Protein AF-A0A7X9FSW4-F1 (afdb_monomer_lite)

pLDDT: mean 83.44, std 12.29, range [37.75, 96.12]

Structure (mmCIF, N/CA/C/O backbone):
data_AF-A0A7X9FSW4-F1
#
_entry.id   AF-A0A7X9FSW4-F1
#
loop_
_atom_site.group_PDB
_atom_site.id
_atom_site.type_symbol
_atom_site.label_atom_id
_atom_site.label_alt_id
_atom_site.label_comp_id
_atom_site.label_asym_id
_atom_site.label_entity_id
_atom_site.label_seq_id
_atom_site.pdbx_PDB_ins_code
_atom_site.Cartn_x
_atom_site.Cartn_y
_atom_site.Cartn_z
_atom_site.occupancy
_atom_site.B_iso_or_equiv
_atom_site.auth_seq_id
_atom_site.auth_comp_id
_atom_site.auth_asym_id
_atom_site.auth_atom_id
_atom_site.pdbx_PDB_model_num
ATOM 1 N N . MET A 1 1 ? -52.049 19.478 64.269 1.00 63.62 1 MET A N 1
ATOM 2 C CA . MET A 1 1 ? -50.919 20.102 63.539 1.00 63.62 1 MET A CA 1
ATOM 3 C C . MET A 1 1 ? -49.765 19.140 63.268 1.00 63.62 1 MET A C 1
ATOM 5 O O . MET A 1 1 ? -49.330 19.089 62.129 1.00 63.62 1 MET A O 1
ATOM 9 N N . LEU A 1 2 ? -49.291 18.353 64.244 1.00 68.50 2 LEU A N 1
ATOM 10 C CA . LEU A 1 2 ? -48.108 17.490 64.068 1.00 68.50 2 LEU A CA 1
ATOM 11 C C . LEU A 1 2 ? -48.252 16.424 62.957 1.00 68.50 2 LEU A C 1
ATOM 13 O O . LEU A 1 2 ? -47.353 16.253 62.144 1.00 68.50 2 LEU A O 1
ATOM 17 N N . ILE A 1 3 ? -49.404 15.748 62.883 1.00 69.75 3 ILE A N 1
ATOM 18 C CA . ILE A 1 3 ? -49.656 14.655 61.920 1.00 69.75 3 ILE A CA 1
ATOM 19 C C . ILE A 1 3 ? -49.649 15.164 60.471 1.00 69.75 3 ILE A C 1
ATOM 21 O O . ILE A 1 3 ? -49.036 14.551 59.602 1.00 69.75 3 ILE A O 1
ATOM 25 N N . SER A 1 4 ? -50.272 16.316 60.213 1.00 67.62 4 SER A N 1
ATOM 26 C CA . SER A 1 4 ? -50.302 16.942 58.885 1.00 67.62 4 SER A CA 1
ATOM 27 C C . SER A 1 4 ? -48.909 17.375 58.417 1.00 67.62 4 SER A C 1
ATOM 29 O O . SER A 1 4 ? -48.604 17.282 57.233 1.00 67.62 4 SER A O 1
ATOM 31 N N . PHE A 1 5 ? -48.052 17.803 59.349 1.00 70.94 5 PHE A N 1
ATOM 32 C CA . PHE A 1 5 ? -46.672 18.183 59.052 1.00 70.94 5 PHE A CA 1
ATOM 33 C C . PHE A 1 5 ? -45.814 16.959 58.694 1.00 70.94 5 PHE A C 1
ATOM 35 O O . PHE A 1 5 ? -45.081 16.996 57.713 1.00 70.94 5 PHE A O 1
ATOM 42 N N . ILE A 1 6 ? -45.969 15.851 59.429 1.00 74.44 6 ILE A N 1
ATOM 43 C CA . ILE A 1 6 ? -45.265 14.584 59.163 1.00 74.44 6 ILE A CA 1
ATOM 44 C C . ILE A 1 6 ? -45.714 13.960 57.830 1.00 74.44 6 ILE A C 1
ATOM 46 O O . ILE A 1 6 ? -44.881 13.470 57.071 1.00 74.44 6 ILE A O 1
ATOM 50 N N . LEU A 1 7 ? -47.012 14.008 57.501 1.00 68.75 7 LEU A N 1
ATOM 51 C CA . LEU A 1 7 ? -47.499 13.540 56.197 1.00 68.75 7 LEU A CA 1
ATOM 52 C C . LEU A 1 7 ? -46.973 14.400 55.039 1.00 68.75 7 LEU A C 1
ATOM 54 O O . LEU A 1 7 ? -46.596 13.858 54.001 1.00 68.75 7 LEU A O 1
ATOM 58 N N . GLY A 1 8 ? -46.922 15.724 55.213 1.00 67.50 8 GLY A N 1
ATOM 59 C CA . GLY A 1 8 ? -46.405 16.642 54.197 1.00 67.50 8 GLY A CA 1
ATOM 60 C C . GLY A 1 8 ? -44.919 16.427 53.898 1.00 67.50 8 GLY A C 1
ATOM 61 O O . GLY A 1 8 ? -44.521 16.417 52.731 1.00 67.50 8 GLY A O 1
ATOM 62 N N . THR A 1 9 ? -44.097 16.192 54.925 1.00 75.94 9 THR A N 1
ATOM 63 C CA . THR A 1 9 ? -42.662 15.918 54.748 1.00 75.94 9 THR A CA 1
ATOM 64 C C . THR A 1 9 ? -42.404 14.534 54.153 1.00 75.94 9 THR A C 1
ATOM 66 O O . THR A 1 9 ? -41.564 14.416 53.262 1.00 75.94 9 THR A O 1
ATOM 69 N N . ALA A 1 10 ? -43.158 13.506 54.559 1.00 72.62 10 ALA A N 1
ATOM 70 C CA . ALA A 1 10 ? -43.048 12.161 53.990 1.00 72.62 10 ALA A CA 1
ATOM 71 C C . ALA A 1 10 ? -43.444 12.117 52.502 1.00 72.62 10 ALA A C 1
ATOM 73 O O . ALA A 1 10 ? -42.737 11.515 51.694 1.00 72.62 10 ALA A O 1
ATOM 74 N N . LEU A 1 11 ? -44.527 12.804 52.118 1.00 75.56 11 LEU A N 1
ATOM 75 C CA . LEU A 1 11 ? -44.957 12.900 50.720 1.00 75.56 11 LEU A CA 1
ATOM 76 C C . LEU A 1 11 ? -43.942 13.674 49.865 1.00 75.56 11 LEU A C 1
ATOM 78 O O . LEU A 1 11 ? -43.628 13.254 48.754 1.00 75.56 11 LEU A O 1
ATOM 82 N N . SER A 1 12 ? -43.384 14.766 50.397 1.00 70.44 12 SER A N 1
ATOM 83 C CA . SER A 1 12 ? -42.347 15.547 49.709 1.00 70.44 12 SER A CA 1
ATOM 84 C C . SER A 1 12 ? -41.066 14.733 49.493 1.00 70.44 12 SER A C 1
ATOM 86 O O . SER A 1 12 ? -40.472 14.797 48.420 1.00 70.44 12 SER A O 1
ATOM 88 N N . ALA A 1 13 ? -40.664 13.921 50.478 1.00 70.12 13 ALA A N 1
ATOM 89 C CA . ALA A 1 13 ? -39.508 13.031 50.363 1.00 70.12 13 ALA A CA 1
ATOM 90 C C . ALA A 1 13 ? -39.730 11.899 49.341 1.00 70.12 13 ALA A C 1
ATOM 92 O O . ALA A 1 13 ? -38.816 11.578 48.585 1.00 70.12 13 ALA A O 1
ATOM 93 N N . LEU A 1 14 ? -40.942 11.332 49.279 1.00 72.38 14 LEU A N 1
ATOM 94 C CA . LEU A 1 14 ? -41.316 10.312 48.291 1.00 72.38 14 LEU A CA 1
ATOM 95 C C . LEU A 1 14 ? -41.334 10.876 46.859 1.00 72.38 14 LEU A C 1
ATOM 97 O O . LEU A 1 14 ? -40.841 10.245 45.930 1.00 72.38 14 LEU A O 1
ATOM 101 N N . LEU A 1 15 ? -41.879 12.081 46.671 1.00 67.50 15 LEU A N 1
ATOM 102 C CA . LEU A 1 15 ? -41.880 12.749 45.366 1.00 67.50 15 LEU A CA 1
ATOM 103 C C . LEU A 1 15 ? -40.458 13.120 44.923 1.00 67.50 15 LEU A C 1
ATOM 105 O O . LEU A 1 15 ? -40.110 12.930 43.759 1.00 67.50 15 LEU A O 1
ATOM 109 N N . ALA A 1 16 ? -39.613 13.583 45.850 1.00 67.38 16 ALA A N 1
ATOM 110 C CA . ALA A 1 16 ? -38.209 13.865 45.566 1.00 67.38 16 ALA A CA 1
ATOM 111 C C . ALA A 1 16 ? -37.428 12.598 45.173 1.00 67.38 16 ALA A C 1
ATOM 113 O O . ALA A 1 16 ? -36.634 12.647 44.235 1.00 67.38 16 ALA A O 1
ATOM 114 N N . SER A 1 17 ? -37.661 11.455 45.832 1.00 68.56 17 SER A N 1
ATOM 115 C CA . SER A 1 17 ? -36.974 10.201 45.490 1.00 68.56 17 SER A CA 1
ATOM 116 C C . SER A 1 17 ? -37.403 9.638 44.132 1.00 68.56 17 SER A C 1
ATOM 118 O O . SER A 1 17 ? -36.546 9.170 43.383 1.00 68.56 17 SER A O 1
ATOM 120 N N . LEU A 1 18 ? -38.687 9.750 43.772 1.00 70.12 18 LEU A N 1
ATOM 121 C CA . LEU A 1 18 ? -39.195 9.393 42.442 1.00 70.12 18 LEU A CA 1
ATOM 122 C C . LEU A 1 18 ? -38.562 10.258 41.344 1.00 70.12 18 LEU A C 1
ATOM 124 O O . LEU A 1 18 ? -38.068 9.724 40.356 1.00 70.12 18 LEU A O 1
ATOM 128 N N . MET A 1 19 ? -38.478 11.577 41.549 1.00 75.94 19 MET A N 1
ATOM 129 C CA . MET A 1 19 ? -37.831 12.470 40.580 1.00 75.94 19 MET A CA 1
ATOM 130 C C . MET A 1 19 ? -36.330 12.200 40.424 1.00 75.94 19 MET A C 1
ATOM 132 O O . MET A 1 19 ? -35.806 12.284 39.314 1.00 75.94 19 MET A O 1
ATOM 136 N N . VAL A 1 20 ? -35.630 11.842 41.506 1.00 79.38 20 VAL A N 1
ATOM 137 C CA . VAL A 1 20 ? -34.215 11.439 41.438 1.00 79.38 20 VAL A CA 1
ATOM 138 C C . VAL A 1 20 ? -34.052 10.112 40.689 1.00 79.38 20 VAL A C 1
ATOM 140 O O . VAL A 1 20 ? -33.122 9.984 39.893 1.00 79.38 20 VAL A O 1
ATOM 143 N N . ALA A 1 21 ? -34.949 9.144 40.896 1.00 76.44 21 ALA A N 1
ATOM 144 C CA . ALA A 1 21 ? -34.926 7.868 40.181 1.00 76.44 21 ALA A CA 1
ATOM 145 C C . ALA A 1 21 ? -35.185 8.046 38.674 1.00 76.44 21 ALA A C 1
ATOM 147 O O . ALA A 1 21 ? -34.432 7.503 37.863 1.00 76.44 21 ALA A O 1
ATOM 148 N N . ASP A 1 22 ? -36.171 8.865 38.298 1.00 83.19 22 ASP A N 1
ATOM 149 C CA . ASP A 1 22 ? -36.471 9.184 36.897 1.00 83.19 22 ASP A CA 1
ATOM 150 C C . ASP A 1 22 ? -35.322 9.954 36.230 1.00 83.19 22 ASP A C 1
ATOM 152 O O . ASP A 1 22 ? -34.923 9.634 35.107 1.00 83.19 22 ASP A O 1
ATOM 156 N N . ALA A 1 23 ? -34.720 10.922 36.931 1.00 80.69 23 ALA A N 1
ATOM 157 C CA . ALA A 1 23 ? -33.548 11.644 36.440 1.00 80.69 23 ALA A CA 1
ATOM 158 C C . ALA A 1 23 ? -32.343 10.710 36.249 1.00 80.69 23 ALA A C 1
ATOM 160 O O . ALA A 1 23 ? -31.660 10.781 35.227 1.00 80.69 23 ALA A O 1
ATOM 161 N N . HIS A 1 24 ? -32.100 9.796 37.193 1.00 84.00 24 HIS A N 1
ATOM 162 C CA . HIS A 1 24 ? -31.038 8.802 37.073 1.00 84.00 24 HIS A CA 1
ATOM 163 C C . HIS A 1 24 ? -31.283 7.852 35.894 1.00 84.00 24 HIS A C 1
ATOM 165 O O . HIS A 1 24 ? -30.365 7.586 35.119 1.00 84.00 24 HIS A O 1
ATOM 171 N N . HIS A 1 25 ? -32.522 7.389 35.707 1.00 86.94 25 HIS A N 1
ATOM 172 C CA . HIS A 1 25 ? -32.897 6.549 34.573 1.00 86.94 25 HIS A CA 1
ATOM 173 C C . HIS A 1 25 ? -32.689 7.273 33.233 1.00 86.94 25 HIS A C 1
ATOM 175 O O . HIS A 1 25 ? -32.107 6.699 32.313 1.00 86.94 25 HIS A O 1
ATOM 181 N N . LEU A 1 26 ? -33.095 8.543 33.123 1.00 85.62 26 LEU A N 1
ATOM 182 C CA . LEU A 1 26 ? -32.883 9.358 31.921 1.00 85.62 26 LEU A CA 1
ATOM 183 C C . LEU A 1 26 ? -31.397 9.582 31.621 1.00 85.62 26 LEU A C 1
ATOM 185 O O . LEU A 1 26 ? -30.988 9.446 30.469 1.00 85.62 26 LEU A O 1
ATOM 189 N N . ILE A 1 27 ? -30.579 9.863 32.639 1.00 89.75 27 ILE A N 1
ATOM 190 C CA . ILE A 1 27 ? -29.125 10.007 32.482 1.00 89.75 27 ILE A CA 1
ATOM 191 C C . ILE A 1 27 ? -28.512 8.687 31.998 1.00 89.75 27 ILE A C 1
ATOM 193 O O . ILE A 1 27 ? -27.740 8.687 31.039 1.00 89.75 27 ILE A O 1
ATOM 197 N N . THR A 1 28 ? -28.890 7.552 32.592 1.00 90.69 28 THR A N 1
ATOM 198 C CA . THR A 1 28 ? -28.422 6.226 32.158 1.00 90.69 28 THR A CA 1
ATOM 199 C C . THR A 1 28 ? -28.840 5.921 30.720 1.00 90.69 28 THR A C 1
ATOM 201 O O . THR A 1 28 ? -28.009 5.476 29.926 1.00 90.69 28 THR A O 1
ATOM 204 N N . LEU A 1 29 ? -30.086 6.225 30.344 1.00 90.06 29 LEU A N 1
ATOM 205 C CA . LEU A 1 29 ? -30.576 6.054 28.975 1.00 90.06 29 LEU A CA 1
ATOM 206 C C . LEU A 1 29 ? -29.809 6.946 27.986 1.00 90.06 29 LEU A C 1
ATOM 208 O O . LEU A 1 29 ? -29.393 6.479 26.929 1.00 90.06 29 LEU A O 1
ATOM 212 N N . GLN A 1 30 ? -29.576 8.216 28.327 1.00 88.88 30 GLN A N 1
ATOM 213 C CA . GLN A 1 30 ? -28.834 9.154 27.484 1.00 88.88 30 GLN A CA 1
ATOM 214 C C . GLN A 1 30 ? -27.373 8.729 27.306 1.00 88.88 30 GLN A C 1
ATOM 216 O O . GLN A 1 30 ? -26.839 8.827 26.197 1.00 88.88 30 GLN A O 1
ATOM 221 N N . MET A 1 31 ? -26.732 8.226 28.364 1.00 86.75 31 MET A N 1
ATOM 222 C CA . MET A 1 31 ? -25.391 7.648 28.278 1.00 86.75 31 MET A CA 1
ATOM 223 C C . MET A 1 31 ? -25.376 6.425 27.357 1.00 86.75 31 MET A C 1
ATOM 225 O O . MET A 1 31 ? -24.500 6.326 26.500 1.00 86.75 31 MET A O 1
ATOM 229 N N . GLU A 1 32 ? -26.358 5.528 27.472 1.00 88.06 32 GLU A N 1
ATOM 230 C CA . GLU A 1 32 ? -26.461 4.339 26.619 1.00 88.06 32 GLU A CA 1
ATOM 231 C C . GLU A 1 32 ? -26.715 4.702 25.146 1.00 88.06 32 GLU A C 1
ATOM 233 O O . GLU A 1 32 ? -26.058 4.157 24.259 1.00 88.06 32 GLU A O 1
ATOM 238 N N . ILE A 1 33 ? -27.591 5.673 24.864 1.00 83.94 33 ILE A N 1
ATOM 239 C CA . ILE A 1 33 ? -27.840 6.177 23.502 1.00 83.94 33 ILE A CA 1
ATOM 240 C C . ILE A 1 33 ? -26.574 6.812 22.921 1.00 83.94 33 ILE A C 1
ATOM 242 O O . ILE A 1 33 ? -26.165 6.471 21.809 1.00 83.94 33 ILE A O 1
ATOM 246 N N . SER A 1 34 ? -25.930 7.708 23.675 1.00 85.25 34 SER A N 1
ATOM 247 C CA . SER A 1 34 ? -24.698 8.382 23.240 1.00 85.25 34 SER A CA 1
ATOM 248 C C . SER A 1 34 ? -23.603 7.364 22.929 1.00 85.25 34 SER A C 1
ATOM 250 O O . SER A 1 34 ? -22.910 7.465 21.918 1.00 85.25 34 SER A O 1
ATOM 252 N N . ARG A 1 35 ? -23.502 6.326 23.760 1.00 80.56 35 ARG A N 1
ATOM 253 C CA . ARG A 1 35 ? -22.547 5.236 23.596 1.00 80.56 35 ARG A CA 1
ATOM 254 C C . ARG A 1 35 ? -22.828 4.380 22.363 1.00 80.56 35 ARG A C 1
ATOM 256 O O . ARG A 1 35 ? -21.905 4.097 21.605 1.00 80.56 35 ARG A O 1
ATOM 263 N N . ARG A 1 36 ? -24.082 3.978 22.136 1.00 83.94 36 ARG A N 1
ATOM 264 C CA . ARG A 1 36 ? -24.474 3.219 20.933 1.00 83.94 36 ARG A CA 1
ATOM 265 C C . ARG A 1 36 ? -24.217 4.011 19.656 1.00 83.94 36 ARG A C 1
ATOM 267 O O . ARG A 1 36 ? -23.744 3.446 18.676 1.00 83.94 36 ARG A O 1
ATOM 274 N N . SER A 1 37 ? -24.469 5.317 19.691 1.00 85.44 37 SER A N 1
ATOM 275 C CA . SER A 1 37 ? -24.178 6.217 18.574 1.00 85.44 37 SER A CA 1
ATOM 276 C C . SER A 1 37 ? -22.683 6.228 18.219 1.00 85.44 37 SER A C 1
ATOM 278 O O . SER A 1 37 ? -22.331 6.105 17.048 1.00 85.44 37 SER A O 1
ATOM 280 N N . GLN A 1 38 ? -21.791 6.278 19.217 1.00 83.38 38 GLN A N 1
ATOM 281 C CA . GLN A 1 38 ? -20.337 6.228 18.996 1.00 83.38 38 GLN A CA 1
ATOM 282 C C . GLN A 1 38 ? -19.876 4.915 18.348 1.00 83.38 38 GLN A C 1
ATOM 284 O O . GLN A 1 38 ? -19.057 4.933 17.428 1.00 83.38 38 GLN A O 1
ATOM 289 N N . ILE A 1 39 ? -20.413 3.777 18.796 1.00 81.88 39 ILE A N 1
ATOM 290 C CA . ILE A 1 39 ? -20.108 2.462 18.212 1.00 81.88 39 ILE A CA 1
ATOM 291 C C . ILE A 1 39 ? -20.553 2.414 16.746 1.00 81.88 39 ILE A C 1
ATOM 293 O O . ILE A 1 39 ? -19.764 2.067 15.874 1.00 81.88 39 ILE A O 1
ATOM 297 N N . LEU A 1 40 ? -21.778 2.849 16.445 1.00 85.31 40 LEU A N 1
ATOM 298 C CA . LEU A 1 40 ? -22.285 2.838 15.072 1.00 85.31 40 LEU A CA 1
ATOM 299 C C . LEU A 1 40 ? -21.445 3.728 14.139 1.00 85.31 40 LEU A C 1
ATOM 301 O O . LEU A 1 40 ? -21.124 3.340 13.019 1.00 85.31 40 LEU A O 1
ATOM 305 N N . GLN A 1 41 ? -21.037 4.909 14.609 1.00 85.81 41 GLN A N 1
ATOM 306 C CA . GLN A 1 41 ? -20.141 5.791 13.854 1.00 85.81 41 GLN A CA 1
ATOM 307 C C . GLN A 1 41 ? -18.762 5.163 13.610 1.00 85.81 41 GLN A C 1
ATOM 309 O O . GLN A 1 41 ? -18.148 5.425 12.575 1.00 85.81 41 GLN A O 1
ATOM 314 N N . THR A 1 42 ? -18.285 4.339 14.547 1.00 83.00 42 THR A N 1
ATOM 315 C CA . THR A 1 42 ? -17.029 3.588 14.417 1.00 83.00 42 THR A CA 1
ATOM 316 C C . THR A 1 42 ? -17.121 2.588 13.273 1.00 83.00 42 THR A C 1
ATOM 318 O O . THR A 1 42 ? -16.268 2.573 12.388 1.00 83.00 42 THR A O 1
ATOM 321 N N . GLU A 1 43 ? -18.187 1.789 13.263 1.00 86.12 43 GLU A N 1
ATOM 322 C CA . GLU A 1 43 ? -18.423 0.772 12.239 1.00 86.12 43 GLU A CA 1
ATOM 323 C C . GLU A 1 43 ? -18.582 1.385 10.843 1.00 86.12 43 GLU A C 1
ATOM 325 O O . GLU A 1 43 ? -18.002 0.876 9.884 1.00 86.12 43 GLU A O 1
ATOM 330 N N . ILE A 1 44 ? -19.314 2.501 10.726 1.00 85.38 44 ILE A N 1
ATOM 331 C CA . ILE A 1 44 ? -19.508 3.204 9.448 1.00 85.38 44 ILE A CA 1
ATOM 332 C C . ILE A 1 44 ? -18.169 3.694 8.888 1.00 85.38 44 ILE A C 1
ATOM 334 O O . ILE A 1 44 ? -17.838 3.379 7.748 1.00 85.38 44 ILE A O 1
ATOM 338 N N . LYS A 1 45 ? -17.366 4.408 9.689 1.00 87.19 45 LYS A N 1
ATOM 339 C CA . LYS A 1 45 ? -16.062 4.926 9.241 1.00 87.19 45 LYS A CA 1
ATOM 340 C C . LYS A 1 45 ? -15.092 3.811 8.871 1.00 87.19 45 LYS A C 1
ATOM 342 O O . LYS A 1 45 ? -14.370 3.926 7.884 1.00 87.19 45 LYS A O 1
ATOM 347 N N . LEU A 1 46 ? -15.063 2.736 9.662 1.00 86.88 46 LEU A N 1
ATOM 348 C CA . LEU A 1 46 ? -14.212 1.591 9.368 1.00 86.88 46 LEU A CA 1
ATOM 349 C C . LEU A 1 46 ? -14.629 0.952 8.041 1.00 86.88 46 LEU A C 1
ATOM 351 O O . LEU A 1 46 ? -13.774 0.720 7.195 1.00 86.88 46 LEU A O 1
ATOM 355 N N . ARG A 1 47 ? -15.932 0.756 7.807 1.00 86.19 47 ARG A N 1
ATOM 356 C CA . ARG A 1 47 ? -16.438 0.265 6.520 1.00 86.19 47 ARG A CA 1
ATOM 357 C C . ARG A 1 47 ? -16.030 1.167 5.352 1.00 86.19 47 ARG A C 1
ATOM 359 O O . ARG A 1 47 ? -15.535 0.645 4.364 1.00 86.19 47 ARG A O 1
ATOM 366 N N . GLU A 1 48 ? -16.172 2.487 5.467 1.00 87.00 48 GLU A N 1
ATOM 367 C CA . GLU A 1 48 ? -15.782 3.429 4.403 1.00 87.00 48 GLU A CA 1
ATOM 368 C C . GLU A 1 48 ? -14.293 3.321 4.037 1.00 87.00 48 GLU A C 1
ATOM 370 O O . GLU A 1 48 ? -13.941 3.280 2.857 1.00 87.00 48 GLU A O 1
ATOM 375 N N . ILE A 1 49 ? -13.415 3.234 5.043 1.00 85.25 49 ILE A N 1
ATOM 376 C CA . ILE A 1 49 ? -11.973 3.041 4.831 1.00 85.25 49 ILE A CA 1
ATOM 377 C C . ILE A 1 49 ? -11.718 1.711 4.112 1.00 85.25 49 ILE A C 1
ATOM 379 O O . ILE A 1 49 ? -10.942 1.667 3.159 1.00 85.25 49 ILE A O 1
ATOM 383 N N . LEU A 1 50 ? -12.382 0.635 4.542 1.00 82.31 50 LEU A N 1
ATOM 384 C CA . LEU A 1 50 ? -12.196 -0.707 3.985 1.00 82.31 50 LEU A CA 1
ATOM 385 C C . LEU A 1 50 ? -12.720 -0.840 2.559 1.00 82.31 50 LEU A C 1
ATOM 387 O O . LEU A 1 50 ? -12.049 -1.451 1.730 1.00 82.31 50 LEU A O 1
ATOM 391 N N . ASP A 1 51 ? -13.857 -0.221 2.251 1.00 83.56 51 ASP A N 1
ATOM 392 C CA . ASP A 1 51 ? -14.372 -0.13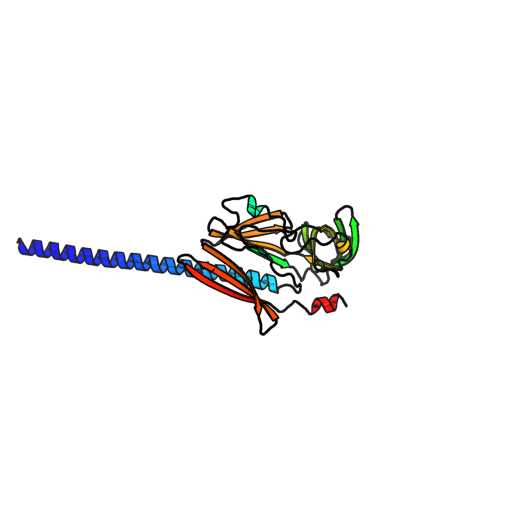8 0.887 1.00 83.56 51 ASP A CA 1
ATOM 393 C C . ASP A 1 51 ? -13.399 0.641 -0.013 1.00 83.56 51 ASP A C 1
ATOM 395 O O . ASP A 1 51 ? -13.196 0.276 -1.172 1.00 83.56 51 ASP A O 1
ATOM 399 N N . GLY A 1 52 ? -12.730 1.663 0.535 1.00 80.81 52 GLY A N 1
ATOM 400 C CA . GLY A 1 52 ? -11.621 2.357 -0.119 1.00 80.81 52 GLY A CA 1
ATOM 401 C C . GLY A 1 52 ? -10.449 1.428 -0.451 1.00 80.81 52 GLY A C 1
ATOM 402 O O . GLY A 1 52 ? -10.016 1.393 -1.601 1.00 80.81 52 GLY A O 1
ATOM 403 N N . ILE A 1 53 ? -9.977 0.633 0.519 1.00 79.12 53 ILE A N 1
ATOM 404 C CA . ILE A 1 53 ? -8.885 -0.336 0.309 1.00 79.12 53 ILE A CA 1
ATOM 405 C C . ILE A 1 53 ? -9.279 -1.375 -0.738 1.00 79.12 53 ILE A C 1
ATOM 407 O O . ILE A 1 53 ? -8.527 -1.595 -1.682 1.00 79.12 53 ILE A O 1
ATOM 411 N N . ALA A 1 54 ? -10.451 -1.999 -0.589 1.00 78.50 54 ALA A N 1
ATOM 412 C CA . ALA A 1 54 ? -10.918 -3.037 -1.503 1.00 78.50 54 ALA A CA 1
ATOM 413 C C . ALA A 1 54 ? -11.007 -2.500 -2.939 1.00 78.50 54 ALA A C 1
ATOM 415 O O . ALA A 1 54 ? -10.483 -3.106 -3.877 1.00 78.50 54 ALA A O 1
ATOM 416 N N . LYS A 1 55 ? -11.578 -1.301 -3.105 1.00 78.19 55 LYS A N 1
ATOM 417 C CA . LYS A 1 55 ? -11.634 -0.623 -4.399 1.00 78.19 55 LYS A CA 1
ATOM 418 C C . LYS A 1 55 ? -10.243 -0.340 -4.957 1.00 78.19 55 LYS A C 1
ATOM 420 O O . LYS A 1 55 ? -10.027 -0.585 -6.139 1.00 78.19 55 LYS A O 1
ATOM 425 N N . ASP A 1 56 ? -9.311 0.155 -4.146 1.00 74.75 56 ASP A N 1
ATOM 426 C CA . ASP A 1 56 ? -7.937 0.421 -4.582 1.00 74.75 56 ASP A CA 1
ATOM 427 C C . ASP A 1 56 ? -7.258 -0.870 -5.065 1.00 74.75 56 ASP A C 1
ATOM 429 O O . ASP A 1 56 ? -6.682 -0.888 -6.154 1.00 74.75 56 ASP A O 1
ATOM 433 N N . THR A 1 57 ? -7.404 -1.971 -4.321 1.00 72.00 57 THR A N 1
ATOM 434 C CA . THR A 1 57 ? -6.822 -3.277 -4.673 1.00 72.00 57 THR A CA 1
ATOM 435 C C . THR A 1 57 ? -7.417 -3.906 -5.929 1.00 72.00 57 THR A C 1
ATOM 437 O O . THR A 1 57 ? -6.735 -4.663 -6.624 1.00 72.00 57 THR A O 1
ATOM 440 N N . ASP A 1 58 ? -8.673 -3.581 -6.232 1.00 70.75 58 ASP A N 1
ATOM 441 C CA . ASP A 1 58 ? -9.388 -4.062 -7.416 1.00 70.75 58 ASP A CA 1
ATOM 442 C C . ASP A 1 58 ? -9.272 -3.103 -8.612 1.00 70.75 58 ASP A C 1
ATOM 444 O O . ASP A 1 58 ? -9.601 -3.470 -9.742 1.00 70.75 58 ASP A O 1
ATOM 448 N N . SER A 1 59 ? -8.785 -1.877 -8.391 1.00 66.81 59 SER A N 1
ATOM 449 C CA . SER A 1 59 ? -8.757 -0.810 -9.400 1.00 66.81 59 SER A CA 1
ATOM 450 C C . SER A 1 59 ? -7.737 -1.023 -10.518 1.00 66.81 59 SER A C 1
ATOM 452 O O . SER A 1 59 ? -7.799 -0.339 -11.544 1.00 66.81 59 SER A O 1
ATOM 454 N N . HIS A 1 60 ? -6.793 -1.953 -10.347 1.00 67.25 60 HIS A N 1
ATOM 455 C CA . HIS A 1 60 ? -5.714 -2.171 -11.300 1.00 67.25 60 HIS A CA 1
ATOM 456 C C . HIS A 1 60 ? -5.630 -3.614 -11.816 1.00 67.25 60 HIS A C 1
ATOM 458 O O . HIS A 1 60 ? -5.864 -4.572 -11.075 1.00 67.25 60 HIS A O 1
ATOM 464 N N . PRO A 1 61 ? -5.210 -3.808 -13.082 1.00 64.25 61 PRO A N 1
ATOM 465 C CA . PRO A 1 61 ? -5.096 -5.134 -13.685 1.00 64.25 61 PRO A CA 1
ATOM 466 C C . PRO A 1 61 ? -3.878 -5.928 -13.201 1.00 64.25 61 PRO A C 1
ATOM 468 O O . PRO A 1 61 ? -3.689 -7.075 -13.592 1.00 64.25 61 PRO A O 1
ATOM 471 N N . LEU A 1 62 ? -3.019 -5.331 -12.377 1.00 71.81 62 LEU A N 1
ATOM 472 C CA . LEU A 1 62 ? -1.830 -5.995 -11.864 1.00 71.81 62 LEU A CA 1
ATOM 473 C C . LEU A 1 62 ? -2.166 -6.940 -10.713 1.00 71.81 62 LEU A C 1
ATOM 475 O O . LEU A 1 62 ? -2.939 -6.604 -9.817 1.00 71.81 62 LEU A O 1
ATOM 479 N N . ASN A 1 63 ? -1.523 -8.107 -10.697 1.00 74.06 63 ASN A N 1
ATOM 480 C CA . ASN A 1 63 ? -1.584 -9.025 -9.565 1.00 74.06 63 ASN A CA 1
ATOM 481 C C . ASN A 1 63 ? -0.583 -8.614 -8.470 1.00 74.06 63 ASN A C 1
ATOM 483 O O . ASN A 1 63 ? 0.332 -9.364 -8.142 1.00 74.06 63 ASN A O 1
ATOM 487 N N . ILE A 1 64 ? -0.735 -7.398 -7.939 1.00 80.06 64 ILE A N 1
ATOM 488 C CA . ILE A 1 64 ? 0.004 -6.941 -6.758 1.00 80.06 64 ILE A CA 1
ATOM 489 C C . ILE A 1 64 ? -0.942 -7.079 -5.573 1.00 80.06 64 ILE A C 1
ATOM 491 O O . ILE A 1 64 ? -1.924 -6.348 -5.465 1.00 80.06 64 ILE A O 1
ATOM 495 N N . MET A 1 65 ? -0.691 -8.074 -4.728 1.00 80.44 65 MET A N 1
ATOM 496 C CA . MET A 1 65 ? -1.469 -8.256 -3.508 1.00 80.44 65 MET A CA 1
ATOM 497 C C . MET A 1 65 ? -0.992 -7.277 -2.432 1.00 80.44 65 MET A C 1
ATOM 499 O O . MET A 1 65 ? 0.210 -7.008 -2.361 1.00 80.44 65 MET A O 1
ATOM 503 N N . PRO A 1 66 ? -1.896 -6.776 -1.574 1.00 87.62 66 PRO A N 1
ATOM 504 C CA . PRO A 1 66 ? -1.483 -6.070 -0.372 1.00 87.62 66 PRO A CA 1
ATOM 505 C C . PRO A 1 66 ? -0.586 -6.948 0.499 1.00 87.62 66 PRO A C 1
ATOM 507 O O . PRO A 1 66 ? -0.725 -8.173 0.525 1.00 87.62 66 PRO A O 1
ATOM 510 N N . CYS A 1 67 ? 0.301 -6.308 1.250 1.00 90.69 67 CYS A N 1
ATOM 511 C CA . CYS A 1 67 ? 1.187 -6.985 2.187 1.00 90.69 67 CYS A CA 1
ATOM 512 C C . CYS A 1 67 ? 0.624 -6.852 3.604 1.00 90.69 67 CYS A C 1
ATOM 514 O O . CYS A 1 67 ? 0.415 -5.730 4.066 1.00 90.69 67 CYS A O 1
ATOM 516 N N . ILE A 1 68 ? 0.369 -7.976 4.280 1.00 92.94 68 ILE A N 1
ATOM 517 C CA . ILE A 1 68 ? -0.005 -7.987 5.700 1.00 92.94 68 ILE A CA 1
ATOM 518 C C . ILE A 1 68 ? 1.268 -8.133 6.529 1.00 92.94 68 ILE A C 1
ATOM 520 O O . ILE A 1 68 ? 2.033 -9.082 6.350 1.00 92.94 68 ILE A O 1
ATOM 524 N N . HIS A 1 69 ? 1.463 -7.207 7.459 1.00 94.62 69 HIS A N 1
ATOM 525 C CA . HIS A 1 69 ? 2.554 -7.219 8.425 1.00 94.62 69 HIS A CA 1
ATOM 526 C C . HIS A 1 69 ? 2.006 -7.662 9.770 1.00 94.62 69 HIS A C 1
ATOM 528 O O . HIS A 1 69 ? 1.059 -7.062 10.276 1.00 94.62 69 HIS A O 1
ATOM 534 N N . GLN A 1 70 ? 2.614 -8.698 10.336 1.00 92.44 70 GLN A N 1
ATOM 535 C CA . GLN A 1 70 ? 2.198 -9.263 11.613 1.00 92.44 70 GLN A CA 1
ATOM 536 C C . GLN A 1 70 ? 3.084 -8.777 12.749 1.00 92.44 70 GLN A C 1
ATOM 538 O O . GLN A 1 70 ? 4.306 -8.645 12.608 1.00 92.44 70 GLN A O 1
ATOM 543 N N . GLY A 1 71 ? 2.458 -8.559 13.903 1.00 81.69 71 GLY A N 1
ATOM 544 C CA . GLY A 1 71 ? 3.113 -7.925 15.035 1.00 81.69 71 GLY A CA 1
ATOM 545 C C . GLY A 1 71 ? 3.527 -6.493 14.695 1.00 81.69 71 GLY A C 1
ATOM 546 O O . GLY A 1 71 ? 3.365 -6.009 13.579 1.00 81.69 71 GLY A O 1
ATOM 547 N N . ASN A 1 72 ? 4.120 -5.787 15.648 1.00 85.19 72 ASN A N 1
ATOM 548 C CA . ASN A 1 72 ? 4.544 -4.384 15.519 1.00 85.19 72 ASN A CA 1
ATOM 549 C C . ASN A 1 72 ? 5.654 -4.108 14.467 1.00 85.19 72 ASN A C 1
ATOM 551 O O . ASN A 1 72 ? 6.403 -3.132 14.571 1.00 85.19 72 ASN A O 1
ATOM 555 N N . GLN A 1 73 ? 5.819 -4.967 13.469 1.00 91.44 73 GLN A N 1
ATOM 556 C CA . GLN A 1 73 ? 6.937 -5.012 12.545 1.00 91.44 73 GLN A CA 1
ATOM 557 C C . GLN A 1 73 ? 6.445 -4.778 11.122 1.00 91.44 73 GLN A C 1
ATOM 559 O O . GLN A 1 73 ? 6.308 -5.712 10.339 1.00 91.44 73 GLN A O 1
ATOM 564 N N . ILE A 1 74 ? 6.236 -3.511 10.771 1.00 94.38 74 ILE A N 1
ATOM 565 C CA . ILE A 1 74 ? 6.032 -3.122 9.379 1.00 94.38 74 ILE A CA 1
ATOM 566 C C . ILE A 1 74 ? 7.380 -3.261 8.675 1.00 94.38 74 ILE A C 1
ATOM 568 O O . ILE A 1 74 ? 8.375 -2.661 9.096 1.00 94.38 74 ILE A O 1
ATOM 572 N N . ARG A 1 75 ? 7.433 -4.081 7.625 1.00 95.00 75 ARG A N 1
ATOM 573 C CA . ARG A 1 75 ? 8.669 -4.427 6.916 1.00 95.00 75 ARG A CA 1
ATOM 574 C C . ARG A 1 75 ? 8.615 -3.986 5.463 1.00 95.00 75 ARG A C 1
ATOM 576 O O . ARG A 1 75 ? 7.570 -3.941 4.828 1.00 95.00 75 ARG A O 1
ATOM 583 N N . TYR A 1 76 ? 9.776 -3.670 4.922 1.00 94.06 76 TYR A N 1
ATOM 584 C CA . TYR A 1 76 ? 9.957 -3.624 3.483 1.00 94.06 76 TYR A CA 1
ATOM 585 C C . TYR A 1 76 ? 9.915 -5.047 2.916 1.00 94.06 76 TYR A C 1
ATOM 587 O O . TYR A 1 76 ? 10.170 -6.018 3.629 1.00 94.06 76 TYR A O 1
ATOM 595 N N . ALA A 1 77 ? 9.641 -5.178 1.621 1.00 91.19 77 ALA A N 1
ATOM 596 C CA . ALA A 1 77 ? 9.552 -6.468 0.943 1.00 91.19 77 ALA A CA 1
ATOM 597 C C . ALA A 1 77 ? 10.868 -7.273 1.052 1.00 91.19 77 ALA A C 1
ATOM 599 O O . ALA A 1 77 ? 10.855 -8.486 1.230 1.00 91.19 77 ALA A O 1
ATOM 600 N N . ASN A 1 78 ? 12.017 -6.585 1.101 1.00 89.56 78 ASN A N 1
ATOM 601 C CA . ASN A 1 78 ? 13.330 -7.196 1.351 1.00 89.56 78 ASN A CA 1
ATOM 602 C C . ASN A 1 78 ? 13.551 -7.689 2.804 1.00 89.56 78 ASN A C 1
ATOM 604 O O . ASN A 1 78 ? 14.647 -8.135 3.135 1.00 89.56 78 ASN A O 1
ATOM 608 N N . GLY A 1 79 ? 12.551 -7.575 3.683 1.00 91.12 79 GLY A N 1
ATOM 609 C CA . GLY A 1 79 ? 12.581 -8.020 5.077 1.00 91.12 79 GLY A CA 1
ATOM 610 C C . GLY A 1 79 ? 13.104 -6.991 6.085 1.00 91.12 79 GLY A C 1
ATOM 611 O O . GLY A 1 79 ? 12.936 -7.193 7.292 1.00 91.12 79 GLY A O 1
ATOM 612 N N . GLU A 1 80 ? 13.699 -5.880 5.642 1.00 93.06 80 GLU A N 1
ATOM 613 C CA . GLU A 1 80 ? 14.161 -4.811 6.535 1.00 93.06 80 GLU A CA 1
ATOM 614 C C . GLU A 1 80 ? 12.985 -4.135 7.259 1.00 93.06 80 GLU A C 1
ATOM 616 O O . GLU A 1 80 ? 11.905 -3.976 6.698 1.00 93.06 80 GLU A O 1
ATOM 621 N N . LEU A 1 81 ? 13.183 -3.689 8.503 1.00 93.12 81 LEU A N 1
ATOM 622 C CA . LEU A 1 81 ? 12.146 -2.972 9.256 1.00 93.12 81 LEU A CA 1
ATOM 623 C C . LEU A 1 81 ? 11.946 -1.551 8.713 1.00 93.12 81 LEU A C 1
ATOM 625 O O . LEU A 1 81 ? 12.912 -0.814 8.494 1.00 93.12 81 LEU A O 1
ATOM 629 N N . ASN A 1 82 ? 10.688 -1.134 8.562 1.00 93.44 82 ASN A N 1
ATOM 630 C CA . ASN A 1 82 ? 10.370 0.265 8.317 1.00 93.44 82 ASN A CA 1
ATOM 631 C C . ASN A 1 82 ? 10.636 1.087 9.595 1.00 93.44 82 ASN A C 1
ATOM 633 O O . ASN A 1 82 ? 10.278 0.648 10.693 1.00 93.44 82 ASN A O 1
ATOM 637 N N . PRO A 1 83 ? 11.211 2.302 9.486 1.00 91.69 83 PRO A N 1
ATOM 638 C CA . PRO A 1 83 ? 11.475 3.160 10.639 1.00 91.69 83 PRO A CA 1
ATOM 639 C C . PRO A 1 83 ? 10.248 3.475 11.506 1.00 91.69 83 PRO A C 1
ATOM 641 O O . PRO A 1 83 ? 10.405 3.839 12.668 1.00 91.69 83 PRO A O 1
ATOM 644 N N . ILE A 1 84 ? 9.016 3.341 11.001 1.00 91.06 84 ILE A N 1
ATOM 645 C CA . ILE A 1 84 ? 7.802 3.545 11.805 1.00 91.06 84 ILE A CA 1
ATOM 646 C C . ILE A 1 84 ? 7.701 2.564 12.980 1.00 91.06 84 ILE A C 1
ATOM 648 O O . ILE A 1 84 ? 7.197 2.930 14.039 1.00 91.06 84 ILE A O 1
ATOM 652 N N . SER A 1 85 ? 8.245 1.353 12.826 1.00 87.88 85 SER A N 1
ATOM 653 C CA . SER A 1 85 ? 8.284 0.341 13.883 1.00 87.88 85 SER A CA 1
ATOM 654 C C . SER A 1 85 ? 9.249 0.688 15.019 1.00 87.88 85 SER A C 1
ATOM 656 O O . SER A 1 85 ? 9.131 0.124 16.102 1.00 87.88 85 SER A O 1
ATOM 658 N N . THR A 1 86 ? 10.197 1.607 14.805 1.00 83.62 86 THR A N 1
ATOM 659 C CA . THR A 1 86 ? 11.253 1.934 15.782 1.00 83.62 86 THR A CA 1
ATOM 660 C C . THR A 1 86 ? 11.278 3.401 16.214 1.00 83.62 86 THR A C 1
ATOM 662 O O . THR A 1 86 ? 11.857 3.721 17.248 1.00 83.62 86 THR A O 1
ATOM 665 N N . SER A 1 87 ? 10.651 4.304 15.458 1.00 73.44 87 SER A N 1
ATOM 666 C CA . 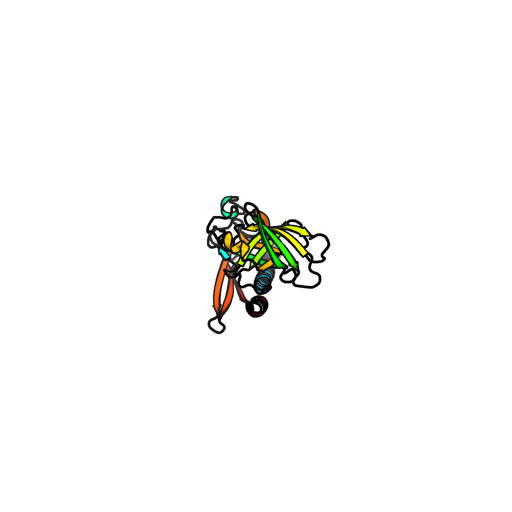SER A 1 87 ? 10.774 5.759 15.643 1.00 73.44 87 SER A CA 1
ATOM 667 C C . SER A 1 87 ? 9.863 6.362 16.715 1.00 73.44 87 SER A C 1
ATOM 669 O O . SER A 1 87 ? 10.194 7.411 17.264 1.00 73.44 87 SER A O 1
ATOM 671 N N . SER A 1 88 ? 8.723 5.743 17.042 1.00 73.12 88 SER A N 1
ATOM 672 C CA . SER A 1 88 ? 7.793 6.274 18.046 1.00 73.12 88 SER A CA 1
ATOM 673 C C . SER A 1 88 ? 7.175 5.163 18.883 1.00 73.12 88 SER A C 1
ATOM 675 O O . SER A 1 88 ? 6.416 4.345 18.376 1.00 73.12 88 SER A O 1
ATOM 677 N N . THR A 1 89 ? 7.418 5.180 20.193 1.00 79.75 89 THR A N 1
ATOM 678 C CA . THR A 1 89 ? 6.734 4.275 21.131 1.00 79.75 89 THR A CA 1
ATOM 679 C C . THR A 1 89 ? 5.240 4.571 21.233 1.00 79.75 89 THR A C 1
ATOM 681 O O . THR A 1 89 ? 4.468 3.688 21.575 1.00 79.75 89 THR A O 1
ATOM 684 N N . ILE A 1 90 ? 4.810 5.793 20.913 1.00 86.75 90 ILE A N 1
ATOM 685 C CA . ILE A 1 90 ? 3.417 6.224 21.072 1.00 86.75 90 ILE A CA 1
ATOM 686 C C . ILE A 1 90 ? 2.622 6.040 19.776 1.00 86.75 90 ILE A C 1
ATOM 688 O O . ILE A 1 90 ? 1.518 5.505 19.794 1.00 86.75 90 ILE A O 1
ATOM 692 N N . ASN A 1 91 ? 3.172 6.496 18.649 1.00 90.19 91 ASN A N 1
ATOM 693 C CA . ASN A 1 91 ? 2.479 6.460 17.361 1.00 90.19 91 ASN A CA 1
ATOM 694 C C . ASN A 1 91 ? 2.920 5.272 16.492 1.00 90.19 91 ASN A C 1
ATOM 696 O O . ASN A 1 91 ? 2.420 5.138 15.380 1.00 90.19 91 ASN A O 1
ATOM 700 N N . GLY A 1 92 ? 3.860 4.443 16.951 1.00 91.88 92 GLY A N 1
ATOM 701 C CA . GLY A 1 92 ? 4.268 3.217 16.267 1.00 91.88 92 GLY A CA 1
ATOM 702 C C . GLY A 1 92 ? 3.201 2.121 16.351 1.00 91.88 92 GLY A C 1
ATOM 703 O O . GLY A 1 92 ? 2.247 2.257 17.125 1.00 91.88 92 GLY A O 1
ATOM 704 N N . PRO A 1 93 ? 3.340 1.060 15.543 1.00 94.88 93 PRO A N 1
ATOM 705 C CA . PRO A 1 93 ? 2.384 -0.036 15.495 1.00 94.88 93 PRO A CA 1
ATOM 706 C C . PRO A 1 93 ? 2.324 -0.811 16.813 1.00 94.88 93 PRO A C 1
ATOM 708 O O . PRO A 1 93 ? 3.349 -1.052 17.456 1.00 94.88 93 PRO A O 1
ATOM 711 N N . ILE A 1 94 ? 1.112 -1.202 17.203 1.00 95.00 94 ILE A N 1
ATOM 712 C CA . ILE A 1 94 ? 0.874 -2.043 18.375 1.00 95.00 94 ILE A CA 1
ATOM 713 C C . ILE A 1 94 ? 1.186 -3.507 18.064 1.00 95.00 94 ILE A C 1
ATOM 715 O O . ILE A 1 94 ? 1.028 -3.973 16.942 1.00 95.00 94 ILE A O 1
ATOM 719 N N . PHE A 1 95 ? 1.662 -4.240 19.068 1.00 93.12 95 PHE A N 1
ATOM 720 C CA . PHE A 1 95 ? 2.103 -5.625 18.896 1.00 93.12 95 PHE A CA 1
ATOM 721 C C . PHE A 1 95 ? 0.956 -6.617 18.670 1.00 93.12 95 PHE A C 1
ATOM 723 O O . PHE A 1 95 ? 1.142 -7.613 17.981 1.00 93.12 95 PHE A O 1
ATOM 730 N N . SER A 1 96 ? -0.216 -6.361 19.248 1.00 93.69 96 SER A N 1
ATOM 731 C CA . SER A 1 96 ? -1.379 -7.254 19.194 1.00 93.69 96 SER A CA 1
ATOM 732 C C . SER A 1 96 ? -2.190 -7.136 17.905 1.00 93.69 96 SER A C 1
ATOM 734 O O . SER A 1 96 ? -3.294 -7.658 17.835 1.00 93.69 96 SER A O 1
ATOM 736 N N . SER A 1 97 ? -1.728 -6.386 16.909 1.00 95.12 97 SER A N 1
ATOM 737 C CA . SER A 1 97 ? -2.509 -6.132 15.701 1.00 95.12 97 SER A CA 1
ATOM 738 C C . SER A 1 97 ? -1.642 -6.142 14.465 1.00 95.12 97 SER A C 1
ATOM 740 O O . SER A 1 97 ? -0.436 -5.901 14.519 1.00 95.12 97 SER A O 1
ATOM 742 N N . ASP A 1 98 ? -2.303 -6.411 13.355 1.00 95.69 98 ASP A N 1
ATOM 743 C CA . ASP A 1 98 ? -1.699 -6.429 12.044 1.00 95.69 98 ASP A CA 1
ATOM 744 C C . ASP A 1 98 ? -1.678 -5.020 11.431 1.00 95.69 98 ASP A C 1
ATOM 746 O O . ASP A 1 98 ? -2.435 -4.112 11.800 1.00 95.69 98 ASP A O 1
ATOM 750 N N . ALA A 1 99 ? -0.818 -4.854 10.433 1.00 95.19 99 ALA A N 1
ATOM 751 C CA . ALA A 1 99 ? -0.838 -3.729 9.510 1.00 95.19 99 ALA A CA 1
ATOM 752 C C . ALA A 1 99 ? -0.995 -4.233 8.073 1.00 95.19 99 ALA A C 1
ATOM 754 O O . ALA A 1 99 ? -0.646 -5.370 7.763 1.00 95.19 99 ALA A O 1
ATOM 755 N N . ILE A 1 100 ? -1.486 -3.382 7.177 1.00 93.94 100 ILE A N 1
ATOM 756 C CA . ILE A 1 100 ? -1.655 -3.721 5.763 1.00 93.94 100 ILE A CA 1
ATOM 757 C C . ILE A 1 100 ? -1.126 -2.607 4.867 1.00 93.94 100 ILE A C 1
ATOM 759 O O . ILE A 1 100 ? -1.523 -1.453 5.017 1.00 93.94 100 ILE A O 1
ATOM 763 N N . SER A 1 101 ? -0.244 -2.955 3.931 1.00 93.62 101 SER A N 1
ATOM 764 C CA . SER A 1 101 ? 0.286 -2.040 2.915 1.00 93.62 101 SER A CA 1
ATOM 765 C C . SER A 1 101 ? -0.360 -2.287 1.560 1.00 93.62 101 SER A C 1
ATOM 767 O O . SER A 1 101 ? -0.554 -3.441 1.181 1.00 93.62 101 SER A O 1
ATOM 769 N N . SER A 1 102 ? -0.645 -1.218 0.814 1.00 91.31 102 SER A N 1
ATOM 770 C CA . SER A 1 102 ? -1.271 -1.271 -0.512 1.00 91.31 102 SER A CA 1
ATOM 771 C C . SER A 1 102 ? -0.788 -0.147 -1.438 1.00 91.31 102 SER A C 1
ATOM 773 O O . SER A 1 102 ? -0.186 0.837 -0.997 1.00 91.31 102 SER A O 1
ATOM 775 N N . PHE A 1 103 ? -1.095 -0.290 -2.730 1.00 88.94 103 PHE A N 1
ATOM 776 C CA . PHE A 1 103 ? -0.951 0.753 -3.742 1.00 88.94 103 PHE A CA 1
ATOM 777 C C . PHE A 1 103 ? -2.310 1.167 -4.301 1.00 88.94 103 PHE A C 1
ATOM 779 O O . PHE A 1 103 ? -3.193 0.340 -4.514 1.00 88.94 103 PHE A O 1
ATOM 786 N N . THR A 1 104 ? -2.422 2.440 -4.659 1.00 88.06 104 THR A N 1
ATOM 787 C CA . THR A 1 104 ? -3.382 2.922 -5.652 1.00 88.06 104 THR A CA 1
ATOM 788 C C . THR A 1 104 ? -2.602 3.273 -6.915 1.00 88.06 104 THR A C 1
ATOM 790 O O . THR A 1 104 ? -1.614 4.007 -6.847 1.00 88.06 104 THR A O 1
ATOM 793 N N . LEU A 1 105 ? -3.029 2.765 -8.071 1.00 87.06 105 LEU A N 1
ATOM 794 C CA . LEU A 1 105 ? -2.339 2.978 -9.344 1.00 87.06 105 LEU A CA 1
ATOM 795 C C . LEU A 1 105 ? -3.162 3.842 -10.290 1.00 87.06 105 LEU A C 1
ATOM 797 O O . LEU A 1 105 ? -4.364 3.642 -10.458 1.00 87.06 105 LEU A O 1
ATOM 801 N N . LYS A 1 106 ? -2.487 4.729 -11.016 1.00 86.62 106 LYS A N 1
ATOM 802 C CA . LYS A 1 106 ? -3.094 5.511 -12.089 1.00 86.62 106 LYS A CA 1
ATOM 803 C C . LYS A 1 106 ? -3.024 4.758 -13.414 1.00 86.62 106 LYS A C 1
ATOM 805 O O . LYS A 1 106 ? -2.316 5.153 -14.335 1.00 86.62 106 LYS A O 1
ATOM 810 N N . SER A 1 107 ? -3.780 3.669 -13.535 1.00 81.88 107 SER A N 1
ATOM 811 C CA . SER A 1 107 ? -3.749 2.797 -14.724 1.00 81.88 107 SER A CA 1
ATOM 812 C C . SER A 1 107 ? -4.047 3.532 -16.044 1.00 81.88 107 SER A C 1
ATOM 814 O O . SER A 1 107 ? -3.537 3.148 -17.093 1.00 81.88 107 SER A O 1
ATOM 816 N N . MET A 1 108 ? -4.828 4.618 -16.004 1.00 81.88 108 MET A N 1
ATOM 817 C CA . MET A 1 108 ? -5.117 5.461 -17.176 1.00 81.88 108 MET A CA 1
ATOM 818 C C . MET A 1 108 ? -3.943 6.363 -17.595 1.00 81.88 108 MET A C 1
ATOM 820 O O . MET A 1 108 ? -3.958 6.901 -18.697 1.00 81.88 108 MET A O 1
ATOM 824 N N . GLU A 1 109 ? -2.926 6.518 -16.745 1.00 87.69 109 GLU A N 1
ATOM 825 C CA . GLU A 1 109 ? -1.682 7.250 -17.020 1.00 87.69 109 GLU A CA 1
ATOM 826 C C . GLU A 1 109 ? -0.526 6.300 -17.409 1.00 87.69 109 GLU A C 1
ATOM 828 O O . GLU A 1 109 ? 0.640 6.683 -17.360 1.00 87.69 109 GLU A O 1
ATOM 833 N N . LEU A 1 110 ? -0.839 5.065 -17.828 1.00 88.44 110 LEU A N 1
ATOM 834 C CA . LEU A 1 110 ? 0.124 4.075 -18.323 1.00 88.44 110 LEU A CA 1
ATOM 835 C C . LEU A 1 110 ? 1.051 4.654 -19.408 1.00 88.44 110 LEU A C 1
ATOM 837 O O . LEU A 1 110 ? 0.599 5.290 -20.369 1.00 88.44 110 LEU A O 1
ATOM 841 N N . LEU A 1 111 ? 2.345 4.358 -19.289 1.00 91.44 111 LEU A N 1
ATOM 842 C CA . LEU A 1 111 ? 3.381 4.730 -20.245 1.00 91.44 111 LEU A CA 1
ATOM 843 C C . LEU A 1 111 ? 4.009 3.483 -20.881 1.00 91.44 111 LEU A C 1
ATOM 845 O O . LEU A 1 111 ? 4.439 2.565 -20.183 1.00 91.44 111 LEU A O 1
ATOM 849 N N . ASN A 1 112 ? 4.121 3.493 -22.207 1.00 92.75 112 ASN A N 1
ATOM 850 C CA . ASN A 1 112 ? 4.874 2.513 -22.983 1.00 92.75 112 ASN A CA 1
ATOM 851 C C . ASN A 1 112 ? 6.339 2.943 -23.064 1.00 92.75 112 ASN A C 1
ATOM 853 O O . ASN A 1 112 ? 6.631 4.056 -23.511 1.00 92.75 112 ASN A O 1
ATOM 857 N N . ILE A 1 113 ? 7.255 2.059 -22.675 1.00 93.75 113 ILE A N 1
ATOM 858 C CA . ILE A 1 113 ? 8.695 2.284 -22.796 1.00 93.75 113 ILE A CA 1
ATOM 859 C C . ILE A 1 113 ? 9.141 1.987 -24.224 1.00 93.75 113 ILE A C 1
ATOM 861 O O . ILE A 1 113 ? 8.941 0.889 -24.736 1.00 93.75 113 ILE A O 1
ATOM 865 N N . LEU A 1 114 ? 9.776 2.974 -24.851 1.00 94.12 114 LEU A N 1
ATOM 866 C CA . LEU A 1 114 ? 10.340 2.863 -26.196 1.00 94.12 114 LEU A CA 1
ATOM 867 C C . LEU A 1 114 ? 11.853 2.641 -26.163 1.00 94.12 114 LEU A C 1
ATOM 869 O O . LEU A 1 114 ? 12.402 1.972 -27.032 1.00 94.12 114 LEU A O 1
ATOM 873 N N . GLU A 1 115 ? 12.528 3.213 -25.170 1.00 94.75 115 GLU A N 1
ATOM 874 C CA . GLU A 1 115 ? 13.970 3.079 -24.988 1.00 94.75 115 GLU A CA 1
ATOM 875 C C . GLU A 1 115 ? 14.305 3.149 -23.497 1.00 94.75 115 GLU A C 1
ATOM 877 O O . GLU A 1 115 ? 13.670 3.886 -22.741 1.00 94.75 115 GLU A O 1
ATOM 882 N N . VAL A 1 116 ? 15.321 2.400 -23.077 1.00 95.38 116 VAL A N 1
ATOM 883 C CA . VAL A 1 116 ? 15.871 2.458 -21.722 1.00 95.38 116 VAL A CA 1
ATOM 884 C C . VAL A 1 116 ? 17.390 2.475 -21.790 1.00 95.38 116 VAL A C 1
ATOM 886 O O . VAL A 1 116 ? 18.002 1.730 -22.556 1.00 95.38 116 VAL A O 1
ATOM 889 N N . LYS A 1 117 ? 18.007 3.338 -20.984 1.00 94.88 117 LYS A N 1
ATOM 890 C CA . LYS A 1 117 ? 19.461 3.446 -20.837 1.00 94.88 117 LYS A CA 1
ATOM 891 C C . LYS A 1 117 ? 19.838 3.400 -19.372 1.00 94.88 117 LYS A C 1
ATOM 893 O O . LYS A 1 117 ? 19.252 4.104 -18.557 1.00 94.88 117 LYS A O 1
ATOM 898 N N . GLN A 1 118 ? 20.867 2.635 -19.034 1.00 93.12 118 GLN A N 1
ATOM 899 C CA . GLN A 1 118 ? 21.461 2.714 -17.705 1.00 93.12 118 GLN A CA 1
ATOM 900 C C . GLN A 1 118 ? 22.262 4.016 -17.567 1.00 93.12 118 GLN A C 1
ATOM 902 O O . GLN A 1 118 ? 23.077 4.347 -18.430 1.00 93.12 118 GLN A O 1
ATOM 907 N N . ARG A 1 119 ? 22.053 4.753 -16.472 1.00 90.69 119 ARG A N 1
ATOM 908 C CA . ARG A 1 119 ? 22.818 5.958 -16.122 1.00 90.69 119 ARG A CA 1
ATOM 909 C C . ARG A 1 119 ? 23.239 5.906 -14.657 1.00 90.69 119 ARG A C 1
ATOM 911 O O . ARG A 1 119 ? 22.452 6.184 -13.755 1.00 90.69 119 ARG A O 1
ATOM 918 N N . GLY A 1 120 ? 24.506 5.567 -14.415 1.00 87.81 120 GLY A N 1
ATOM 919 C CA . GLY A 1 120 ? 25.029 5.395 -13.059 1.00 87.81 120 GLY A CA 1
ATOM 920 C C . GLY A 1 120 ? 24.260 4.306 -12.304 1.00 87.81 120 GLY A C 1
ATOM 921 O O . GLY A 1 120 ? 24.194 3.168 -12.762 1.00 87.81 120 GLY A O 1
ATOM 922 N N . SER A 1 121 ? 23.667 4.668 -11.163 1.00 86.25 121 SER A N 1
ATOM 923 C CA . SER A 1 121 ? 22.831 3.777 -10.341 1.00 86.25 121 SER A CA 1
ATOM 924 C C . SER A 1 121 ? 21.340 3.783 -10.703 1.00 86.25 121 SER A C 1
ATOM 926 O O . SER A 1 121 ? 20.546 3.159 -10.006 1.00 86.25 121 SER A O 1
ATOM 928 N N . GLY A 1 122 ? 20.944 4.513 -11.746 1.00 92.38 122 GLY A N 1
ATOM 929 C CA . GLY A 1 122 ? 19.562 4.592 -12.208 1.00 92.38 122 GLY A CA 1
ATOM 930 C C . GLY A 1 122 ? 19.418 4.307 -13.694 1.00 92.38 122 GLY A C 1
ATOM 931 O O . GLY A 1 122 ? 20.338 3.836 -14.368 1.00 92.38 122 GLY A O 1
ATOM 932 N N . PHE A 1 123 ? 18.240 4.638 -14.200 1.00 94.94 123 PHE A N 1
ATOM 933 C CA . PHE A 1 123 ? 17.802 4.348 -15.551 1.00 94.94 123 PHE A CA 1
ATOM 934 C C . PHE A 1 123 ? 17.119 5.578 -16.138 1.00 94.94 123 PHE A C 1
ATOM 936 O O . PHE A 1 123 ? 16.332 6.250 -15.475 1.00 94.94 123 PHE A O 1
ATOM 943 N N . GLU A 1 124 ? 17.433 5.868 -17.390 1.00 96.12 124 GLU A N 1
ATOM 944 C CA . GLU A 1 124 ? 16.740 6.854 -18.203 1.00 96.12 124 GLU A CA 1
ATOM 945 C C . GLU A 1 124 ? 15.786 6.107 -19.134 1.00 96.12 124 GLU A C 1
ATOM 947 O O . GLU A 1 124 ? 16.225 5.374 -20.021 1.00 96.12 124 GLU A O 1
ATOM 952 N N . TYR A 1 125 ? 14.487 6.280 -18.919 1.00 95.56 125 TYR A N 1
ATOM 953 C CA . TYR A 1 125 ? 13.436 5.718 -19.754 1.00 95.56 125 TYR A CA 1
ATOM 954 C C . TYR A 1 125 ? 12.903 6.786 -20.694 1.00 95.56 125 TYR A C 1
ATOM 956 O O . TYR A 1 125 ? 12.512 7.871 -20.263 1.00 95.56 125 TYR A O 1
ATOM 964 N N . TYR A 1 126 ? 12.827 6.463 -21.976 1.00 95.50 126 TYR A N 1
ATOM 965 C CA . TYR A 1 126 ? 12.030 7.214 -22.926 1.00 95.50 126 TYR A CA 1
ATOM 966 C C . TYR A 1 126 ? 10.685 6.517 -23.081 1.00 95.50 126 TYR A C 1
ATOM 968 O O . TYR A 1 126 ? 10.615 5.387 -23.573 1.00 95.50 126 TYR A O 1
ATOM 976 N N . ALA A 1 127 ? 9.621 7.184 -22.646 1.00 94.19 127 ALA A N 1
ATOM 977 C CA . ALA A 1 127 ? 8.289 6.604 -22.604 1.00 94.19 127 ALA A CA 1
ATOM 978 C C . ALA A 1 127 ? 7.260 7.524 -23.252 1.00 94.19 127 ALA A C 1
ATOM 980 O O . ALA A 1 127 ? 7.385 8.746 -23.196 1.00 94.19 127 ALA A O 1
ATOM 981 N N . CYS A 1 128 ? 6.217 6.952 -23.838 1.00 91.81 128 CYS A N 1
ATOM 982 C CA . CYS A 1 128 ? 5.069 7.707 -24.328 1.00 91.81 128 CYS A CA 1
ATOM 983 C C . CYS A 1 128 ? 3.789 7.157 -23.713 1.00 91.81 128 CYS A C 1
ATOM 985 O O . CYS A 1 128 ? 3.698 5.967 -23.425 1.00 91.81 128 CYS A O 1
ATOM 987 N N . SER A 1 129 ? 2.795 8.015 -23.511 1.00 90.69 129 SER A N 1
ATOM 988 C CA . SER A 1 129 ? 1.521 7.577 -22.959 1.00 90.69 129 SER A CA 1
ATOM 989 C C . SER A 1 129 ? 0.849 6.544 -23.862 1.00 90.69 129 SER A C 1
ATOM 991 O O . SER A 1 129 ? 0.807 6.705 -25.084 1.00 90.69 129 SER A O 1
ATOM 993 N N . ALA A 1 130 ? 0.317 5.487 -23.249 1.00 86.88 130 ALA A N 1
ATOM 994 C CA . ALA A 1 130 ? -0.439 4.455 -23.945 1.00 86.88 130 ALA A CA 1
ATOM 995 C C . ALA A 1 130 ? -1.825 4.949 -24.400 1.00 86.88 130 ALA A C 1
ATOM 997 O O . ALA A 1 130 ? -2.386 4.419 -25.359 1.00 86.88 130 ALA A O 1
ATOM 998 N N . PHE A 1 131 ? -2.368 5.984 -23.750 1.00 83.06 131 PHE A N 1
ATOM 999 C CA . PHE A 1 131 ? -3.692 6.534 -24.037 1.00 83.06 131 PHE A CA 1
ATOM 1000 C C . PHE A 1 131 ? -3.604 7.974 -24.565 1.00 83.06 131 PHE A C 1
ATOM 1002 O O . PHE A 1 131 ? -2.611 8.677 -24.382 1.00 83.06 131 PHE A O 1
ATOM 1009 N N . LYS A 1 132 ? -4.655 8.448 -25.247 1.00 70.75 132 LYS A N 1
ATOM 1010 C CA . LYS A 1 132 ? -4.736 9.848 -25.695 1.00 70.75 132 LYS A CA 1
ATOM 1011 C C . LYS A 1 132 ? -5.092 10.741 -24.498 1.00 70.75 132 LYS A C 1
ATOM 1013 O O . LYS A 1 132 ? -6.181 10.603 -23.956 1.00 70.75 132 LYS A O 1
ATOM 1018 N N . ASN A 1 133 ? -4.206 11.678 -24.145 1.00 64.69 133 ASN A N 1
ATOM 1019 C CA . ASN A 1 133 ? -4.358 12.698 -23.085 1.00 64.69 133 ASN A CA 1
ATOM 1020 C C . ASN A 1 133 ? -4.162 12.320 -21.590 1.00 64.69 133 ASN A C 1
ATOM 1022 O O . ASN A 1 133 ? -4.827 12.924 -20.750 1.00 64.69 133 ASN A O 1
ATOM 1026 N N . PRO A 1 134 ? -3.214 11.455 -21.200 1.00 60.62 134 PRO A N 1
ATOM 1027 C CA . PRO A 1 134 ? -2.678 11.468 -19.838 1.00 60.62 134 PRO A CA 1
ATOM 1028 C C . PRO A 1 134 ? -1.349 12.228 -19.789 1.00 60.62 134 PRO A C 1
ATOM 1030 O O . PRO A 1 134 ? -0.397 11.888 -20.497 1.00 60.62 134 PRO A O 1
ATOM 1033 N N . THR A 1 135 ? -1.284 13.257 -18.948 1.00 63.66 135 THR A N 1
ATOM 1034 C CA . THR A 1 135 ? -0.027 13.914 -18.578 1.00 63.66 135 THR A CA 1
ATOM 1035 C C . THR A 1 135 ? 0.186 13.651 -17.095 1.00 63.66 135 THR A C 1
ATOM 1037 O O . THR A 1 135 ? -0.670 14.066 -16.310 1.00 63.66 135 THR A O 1
ATOM 1040 N N . PRO A 1 136 ? 1.280 12.986 -16.700 1.00 65.31 136 PRO A N 1
ATOM 1041 C CA . PRO A 1 136 ? 1.579 12.790 -15.294 1.00 65.31 136 PRO A CA 1
ATOM 1042 C C . PRO A 1 136 ? 1.756 14.149 -14.614 1.00 65.31 136 PRO A C 1
ATOM 1044 O O . PRO A 1 136 ? 2.312 15.091 -15.187 1.00 65.31 136 PRO A O 1
ATOM 1047 N N . SER A 1 137 ? 1.156 14.291 -13.438 1.00 62.34 137 SER A N 1
ATOM 1048 C CA . SER A 1 137 ? 0.854 15.594 -12.836 1.00 62.34 137 SER A CA 1
ATOM 1049 C C . SER A 1 137 ? 1.967 16.153 -11.942 1.00 62.34 137 SER A C 1
ATOM 1051 O O . SER A 1 137 ? 1.797 17.252 -11.413 1.00 62.34 137 SER A O 1
ATOM 1053 N N . LYS A 1 138 ? 3.065 15.418 -11.705 1.00 65.00 138 LYS A N 1
ATOM 1054 C CA . LYS A 1 138 ? 4.078 15.791 -10.700 1.00 65.00 138 LYS A CA 1
ATOM 1055 C C . LYS A 1 138 ? 5.512 15.594 -11.190 1.00 65.00 138 LYS A C 1
ATOM 1057 O O . LYS A 1 138 ? 5.771 14.747 -12.030 1.00 65.00 138 LYS A O 1
ATOM 1062 N N . GLU A 1 139 ? 6.436 16.393 -10.652 1.00 65.81 139 GLU A N 1
ATOM 1063 C CA . GLU A 1 139 ? 7.863 16.368 -11.018 1.00 65.81 139 GLU A CA 1
ATOM 1064 C C . GLU A 1 139 ? 8.606 15.139 -10.466 1.00 65.81 139 GLU A C 1
ATOM 1066 O O . GLU A 1 139 ? 9.507 14.630 -11.134 1.00 65.81 139 GLU A O 1
ATOM 1071 N N . GLU A 1 140 ? 8.197 14.635 -9.295 1.00 64.81 140 GLU A N 1
ATOM 1072 C CA . GLU A 1 140 ? 8.649 13.359 -8.731 1.00 64.81 140 GLU A CA 1
ATOM 1073 C C . GLU A 1 140 ? 7.481 12.376 -8.645 1.00 64.81 140 GLU A C 1
ATOM 1075 O O . GLU A 1 140 ? 6.447 12.666 -8.034 1.00 64.81 140 GLU A O 1
ATOM 1080 N N . GLU A 1 141 ? 7.651 11.206 -9.258 1.00 84.50 141 GLU A N 1
ATOM 1081 C CA . GLU A 1 141 ? 6.636 10.157 -9.303 1.00 84.50 141 GLU A CA 1
ATOM 1082 C C . GLU A 1 141 ? 7.258 8.786 -9.013 1.00 84.50 141 GLU A C 1
ATOM 1084 O O . GLU A 1 141 ? 8.408 8.494 -9.367 1.00 84.50 141 GLU A O 1
ATOM 1089 N N . ALA A 1 142 ? 6.478 7.941 -8.341 1.00 93.31 142 ALA A N 1
ATOM 1090 C CA . ALA A 1 142 ? 6.754 6.520 -8.245 1.00 93.31 142 ALA A CA 1
ATOM 1091 C C . ALA A 1 142 ? 5.944 5.760 -9.287 1.00 93.31 142 ALA A C 1
ATOM 1093 O O . ALA A 1 142 ? 4.834 6.145 -9.649 1.00 93.31 142 ALA A O 1
ATOM 1094 N N . PHE A 1 143 ? 6.516 4.663 -9.756 1.00 93.88 143 PHE A N 1
ATOM 1095 C CA . PHE A 1 143 ? 5.996 3.852 -10.833 1.00 93.88 143 PHE A CA 1
ATOM 1096 C C . PHE A 1 143 ? 6.120 2.381 -10.477 1.00 93.88 143 PHE A C 1
ATOM 1098 O O . PHE A 1 143 ? 7.117 1.931 -9.904 1.00 93.88 143 PHE A O 1
ATOM 1105 N N . ILE A 1 144 ? 5.134 1.619 -10.927 1.00 93.31 144 ILE A N 1
ATOM 1106 C CA . ILE A 1 144 ? 5.292 0.190 -11.128 1.00 93.31 144 ILE A CA 1
ATOM 1107 C C . ILE A 1 144 ? 5.828 -0.021 -12.540 1.00 93.31 144 ILE A C 1
ATOM 1109 O O . ILE A 1 144 ? 5.134 0.248 -13.522 1.00 93.31 144 ILE A O 1
ATOM 1113 N N . GLY A 1 145 ? 7.067 -0.493 -12.638 1.00 93.12 145 GLY A N 1
ATOM 1114 C CA . GLY A 1 145 ? 7.632 -1.008 -13.876 1.00 93.12 145 GLY A CA 1
ATOM 1115 C C . GLY A 1 145 ? 7.227 -2.456 -14.085 1.00 93.12 145 GLY A C 1
ATOM 1116 O O . GLY A 1 145 ? 7.259 -3.239 -13.142 1.00 93.12 145 GLY A O 1
ATOM 1117 N N . ILE A 1 146 ? 6.847 -2.816 -15.307 1.00 90.50 146 ILE A N 1
ATOM 1118 C CA . ILE A 1 146 ? 6.507 -4.197 -15.657 1.00 90.50 146 ILE A CA 1
ATOM 1119 C C . ILE A 1 146 ? 7.479 -4.720 -16.702 1.00 90.50 146 ILE A C 1
ATOM 1121 O O . ILE A 1 146 ? 7.669 -4.099 -17.754 1.00 90.50 146 ILE A O 1
ATOM 1125 N N . ASN A 1 147 ? 8.073 -5.869 -16.403 1.00 89.00 147 ASN A N 1
ATOM 1126 C CA . ASN A 1 147 ? 8.942 -6.633 -17.289 1.00 89.00 147 ASN A CA 1
ATOM 1127 C C . ASN A 1 147 ? 8.493 -8.113 -17.319 1.00 89.00 147 ASN A C 1
ATOM 1129 O O . ASN A 1 147 ? 7.436 -8.462 -16.790 1.00 89.00 147 ASN A O 1
ATOM 1133 N N . ALA A 1 148 ? 9.280 -8.978 -17.964 1.00 83.56 148 ALA A N 1
ATOM 1134 C CA . ALA A 1 148 ? 8.997 -10.413 -18.045 1.00 83.56 148 ALA A CA 1
ATOM 1135 C C . ALA A 1 148 ? 9.161 -11.157 -16.702 1.00 83.56 148 ALA A C 1
ATOM 1137 O O . ALA A 1 148 ? 8.518 -12.183 -16.497 1.00 83.56 148 ALA A O 1
ATOM 1138 N N . ASP A 1 149 ? 9.984 -10.628 -15.795 1.00 83.19 149 ASP A N 1
ATOM 1139 C CA . ASP A 1 149 ? 10.276 -11.206 -14.478 1.00 83.19 149 ASP A CA 1
ATOM 1140 C C . ASP A 1 149 ? 9.264 -10.766 -13.404 1.00 83.19 149 ASP A C 1
ATOM 1142 O O . ASP A 1 149 ? 9.241 -11.307 -12.296 1.00 83.19 149 ASP A O 1
ATOM 1146 N N . GLY A 1 150 ? 8.413 -9.785 -13.713 1.00 83.88 150 GLY A N 1
ATOM 1147 C CA . GLY A 1 150 ? 7.320 -9.326 -12.866 1.00 83.88 150 GLY A CA 1
ATOM 1148 C C . GLY A 1 150 ? 7.277 -7.808 -12.662 1.00 83.88 150 GLY A C 1
ATOM 1149 O O . GLY A 1 150 ? 7.863 -7.032 -13.422 1.00 83.88 150 GLY A O 1
ATOM 1150 N N . PRO A 1 151 ? 6.510 -7.351 -11.657 1.00 88.81 151 PRO A N 1
ATOM 1151 C CA . PRO A 1 151 ? 6.460 -5.946 -11.306 1.00 88.81 151 PRO A CA 1
ATOM 1152 C C . PRO A 1 151 ? 7.701 -5.533 -10.514 1.00 88.81 151 PRO A C 1
ATOM 1154 O O . PRO A 1 151 ? 8.208 -6.275 -9.674 1.00 88.81 151 PRO A O 1
ATOM 1157 N N . MET A 1 152 ? 8.134 -4.297 -10.724 1.00 91.62 152 MET A N 1
ATOM 1158 C CA . MET A 1 152 ? 9.206 -3.655 -9.982 1.00 91.62 152 MET A CA 1
ATOM 1159 C C . MET A 1 152 ? 8.801 -2.247 -9.562 1.00 91.62 152 MET A C 1
ATOM 1161 O O . MET A 1 152 ? 8.025 -1.581 -10.243 1.00 91.62 152 MET A O 1
ATOM 1165 N N . TYR A 1 153 ? 9.358 -1.771 -8.456 1.00 93.75 153 TYR A N 1
ATOM 1166 C CA . TYR A 1 153 ? 9.124 -0.411 -7.990 1.00 93.75 153 TYR A CA 1
ATOM 1167 C C . TYR A 1 153 ? 10.264 0.513 -8.395 1.00 93.75 153 TYR A C 1
ATOM 1169 O O . TYR A 1 153 ? 11.439 0.250 -8.121 1.00 93.75 153 TYR A O 1
ATOM 1177 N N . LEU A 1 154 ? 9.892 1.608 -9.041 1.00 94.50 154 LEU A N 1
ATOM 1178 C CA . LEU A 1 154 ? 10.792 2.623 -9.555 1.00 94.50 154 LEU A CA 1
ATOM 1179 C C . LEU A 1 154 ? 10.321 3.986 -9.066 1.00 94.50 154 LEU A C 1
ATOM 1181 O O . LEU A 1 154 ? 9.126 4.250 -9.025 1.00 94.50 154 LEU A O 1
ATOM 1185 N N . SER A 1 155 ? 11.238 4.881 -8.734 1.00 93.81 155 SER A N 1
ATOM 1186 C CA . SER A 1 155 ? 10.884 6.267 -8.435 1.00 93.81 155 SER A CA 1
ATOM 1187 C C . SER A 1 155 ? 11.962 7.218 -8.917 1.00 93.81 155 SER A C 1
ATOM 1189 O O . SER A 1 155 ? 13.130 6.846 -9.084 1.00 93.81 155 SER A O 1
ATOM 1191 N N . GLY A 1 156 ? 11.562 8.452 -9.185 1.00 93.00 156 GLY A N 1
ATOM 1192 C CA . GLY A 1 156 ? 12.474 9.483 -9.639 1.00 93.00 156 GLY A CA 1
ATOM 1193 C C . GLY A 1 156 ? 11.734 10.624 -10.305 1.00 93.00 156 GLY A C 1
ATOM 1194 O O . GLY A 1 156 ? 10.602 10.929 -9.939 1.00 93.00 156 GLY A O 1
ATOM 1195 N N . SER A 1 157 ? 12.391 11.254 -11.275 1.00 91.50 157 SER A N 1
ATOM 1196 C CA . SER A 1 157 ? 11.878 12.474 -11.900 1.00 91.50 157 SER A CA 1
ATOM 1197 C C . SER A 1 157 ? 11.366 12.242 -13.313 1.00 91.50 157 SER A C 1
ATOM 1199 O O . SER A 1 157 ? 11.883 11.394 -14.048 1.00 91.50 157 SER A O 1
ATOM 1201 N N . ILE A 1 158 ? 10.376 13.041 -13.705 1.00 90.81 158 ILE A N 1
ATOM 1202 C CA . ILE A 1 158 ? 9.816 13.060 -15.054 1.00 90.81 158 ILE A CA 1
ATOM 1203 C C . ILE A 1 158 ? 10.085 14.401 -15.735 1.00 90.81 158 ILE A C 1
ATOM 1205 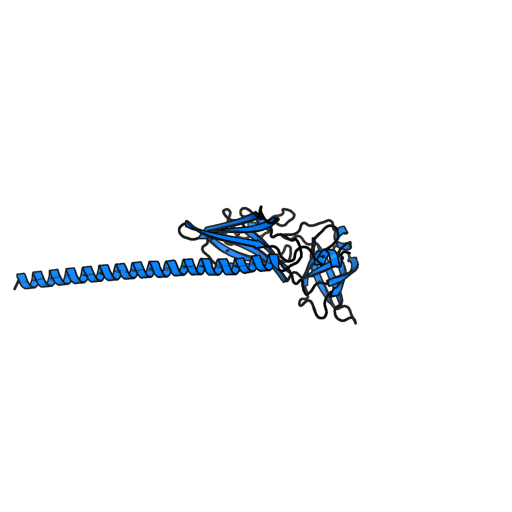O O . ILE A 1 158 ? 9.909 15.476 -15.165 1.00 90.81 158 ILE A O 1
ATOM 1209 N N . LYS A 1 159 ? 10.509 14.346 -16.997 1.00 89.19 159 LYS A N 1
ATOM 1210 C CA . LYS A 1 159 ? 10.728 15.518 -17.848 1.00 89.19 159 LYS A CA 1
ATOM 1211 C C . LYS A 1 159 ? 9.973 15.333 -19.156 1.00 89.19 159 LYS A C 1
ATOM 1213 O O . LYS A 1 159 ? 10.016 14.268 -19.767 1.00 89.19 159 LYS A O 1
ATOM 1218 N N . SER A 1 160 ? 9.300 16.378 -19.631 1.00 85.38 160 SER A N 1
ATOM 1219 C CA . SER A 1 160 ? 8.660 16.340 -20.952 1.00 85.38 160 SER A CA 1
ATOM 1220 C C . SER A 1 160 ? 9.708 16.203 -22.059 1.00 85.38 160 SER A C 1
ATOM 1222 O O . SER A 1 160 ? 10.694 16.945 -22.089 1.00 85.38 160 SER A O 1
ATOM 1224 N N . ALA A 1 161 ? 9.489 15.285 -23.002 1.00 84.12 161 ALA A N 1
ATOM 1225 C CA . ALA A 1 161 ? 10.359 15.158 -24.163 1.00 84.12 161 ALA A CA 1
ATOM 1226 C C . ALA A 1 161 ? 10.120 16.332 -25.127 1.00 84.12 161 ALA A C 1
ATOM 1228 O O . ALA A 1 161 ? 8.990 16.605 -25.539 1.00 84.12 161 ALA A O 1
ATOM 1229 N N . ARG A 1 162 ? 11.187 17.043 -25.513 1.00 78.38 162 ARG A N 1
ATOM 1230 C CA . ARG A 1 162 ? 11.078 18.207 -26.409 1.00 78.38 162 ARG A CA 1
ATOM 1231 C C . ARG A 1 162 ? 10.407 17.816 -27.733 1.00 78.38 162 ARG A C 1
ATOM 1233 O O . ARG A 1 162 ? 10.854 16.899 -28.414 1.00 78.38 162 ARG A O 1
ATOM 1240 N N . GLY A 1 163 ? 9.355 18.545 -28.110 1.00 70.38 163 GLY A N 1
ATOM 1241 C CA . GLY A 1 163 ? 8.740 18.463 -29.440 1.00 70.38 163 GLY A CA 1
ATOM 1242 C C . GLY A 1 163 ? 7.774 17.296 -29.683 1.00 70.38 163 GLY A C 1
ATOM 1243 O O . GLY A 1 163 ? 7.209 17.229 -30.771 1.00 70.38 163 GLY A O 1
ATOM 1244 N N . LYS A 1 164 ? 7.523 16.411 -28.706 1.00 72.75 164 LYS A N 1
ATOM 1245 C CA . LYS A 1 164 ? 6.506 15.350 -28.825 1.00 72.75 164 LYS A CA 1
ATOM 1246 C C . LYS A 1 164 ? 5.502 15.424 -27.679 1.00 72.75 164 LYS A C 1
ATOM 1248 O O . LYS A 1 164 ? 5.858 15.226 -26.522 1.00 72.75 164 LYS A O 1
ATOM 1253 N N . ARG A 1 165 ? 4.237 15.703 -28.007 1.00 73.19 165 ARG A N 1
ATOM 1254 C CA . ARG A 1 165 ? 3.138 15.649 -27.031 1.00 73.19 165 ARG A CA 1
ATOM 1255 C C . ARG A 1 165 ? 3.002 14.210 -26.513 1.00 73.19 165 ARG A C 1
ATOM 1257 O O . ARG A 1 165 ? 3.111 13.279 -27.305 1.00 73.19 165 ARG A O 1
ATOM 1264 N N . SER A 1 166 ? 2.786 14.052 -25.206 1.00 86.00 166 SER A N 1
ATOM 1265 C CA . SER A 1 166 ? 2.576 12.755 -24.534 1.00 86.00 166 SER A CA 1
ATOM 1266 C C . SER A 1 166 ? 3.787 11.813 -24.479 1.00 86.00 166 SER A C 1
ATOM 1268 O O . SER A 1 166 ? 3.599 10.624 -24.236 1.00 86.00 166 SER A O 1
ATOM 1270 N N . CYS A 1 167 ? 5.011 12.316 -24.674 1.00 90.62 167 CYS A N 1
ATOM 1271 C CA . CYS A 1 167 ? 6.238 11.553 -24.437 1.00 90.62 167 CYS A CA 1
ATOM 1272 C C . CYS A 1 167 ? 7.126 12.229 -23.387 1.00 90.62 167 CYS A C 1
ATOM 1274 O O . CYS A 1 167 ? 7.190 13.458 -23.293 1.00 90.62 167 CYS A O 1
ATOM 1276 N N . PHE A 1 168 ? 7.846 11.411 -22.631 1.00 92.06 168 PHE A N 1
ATOM 1277 C CA . PHE A 1 168 ? 8.571 11.790 -21.430 1.00 92.06 168 PHE A CA 1
ATOM 1278 C C . PHE A 1 168 ? 9.943 11.118 -21.390 1.00 92.06 168 PHE A C 1
ATOM 1280 O O . PHE A 1 168 ? 10.147 10.035 -21.941 1.00 92.06 168 PHE A O 1
ATOM 1287 N N . ILE A 1 169 ? 10.878 11.786 -20.727 1.00 93.31 169 ILE A N 1
ATOM 1288 C CA . ILE A 1 169 ? 12.152 11.229 -20.287 1.00 93.31 169 ILE A CA 1
ATOM 1289 C C . ILE A 1 169 ? 12.039 11.078 -18.774 1.00 93.31 169 ILE A C 1
ATOM 1291 O O . ILE A 1 169 ? 11.816 12.070 -18.079 1.00 93.31 169 ILE A O 1
ATOM 1295 N N . LEU A 1 170 ? 12.158 9.851 -18.278 1.00 94.19 170 LEU A N 1
ATOM 1296 C CA . LEU A 1 170 ? 12.074 9.544 -16.857 1.00 94.19 170 LEU A CA 1
ATOM 1297 C C . LEU A 1 170 ? 13.437 9.095 -16.352 1.00 94.19 170 LEU A C 1
ATOM 1299 O O . LEU A 1 170 ? 14.017 8.156 -16.889 1.00 94.19 170 LEU A O 1
ATOM 1303 N N . GLU A 1 171 ? 13.935 9.749 -15.312 1.00 94.56 171 GLU A N 1
ATOM 1304 C CA . GLU A 1 171 ? 15.167 9.368 -14.623 1.00 94.56 171 GLU A CA 1
ATOM 1305 C C . GLU A 1 171 ? 14.777 8.644 -13.337 1.00 94.56 171 GLU A C 1
ATOM 1307 O O . GLU A 1 171 ? 14.517 9.282 -12.315 1.00 94.56 171 GLU A O 1
ATOM 1312 N N . LEU A 1 172 ? 14.692 7.314 -13.403 1.00 94.62 172 LEU A N 1
ATOM 1313 C CA . LEU A 1 172 ? 14.167 6.480 -12.325 1.00 94.62 172 LEU A CA 1
ATOM 1314 C C . LEU A 1 172 ? 15.252 5.600 -11.710 1.00 94.62 172 LEU A C 1
ATOM 1316 O O . LEU A 1 172 ? 16.179 5.141 -12.378 1.00 94.62 172 LEU A O 1
ATOM 1320 N N . LYS A 1 173 ? 15.109 5.318 -10.421 1.00 93.44 173 LYS A N 1
ATOM 1321 C CA . LYS A 1 173 ? 15.933 4.367 -9.677 1.00 93.44 173 LYS A CA 1
ATOM 1322 C C . LYS A 1 173 ? 15.039 3.316 -9.055 1.00 93.44 173 LYS A C 1
ATOM 1324 O O . LYS A 1 173 ? 13.916 3.605 -8.647 1.00 93.44 173 LYS A O 1
ATOM 1329 N N . GLN A 1 174 ? 15.561 2.103 -8.955 1.00 92.19 174 GLN A N 1
ATOM 1330 C CA . GLN A 1 174 ? 14.913 1.080 -8.157 1.00 92.19 174 GLN A CA 1
ATOM 1331 C C . GLN A 1 174 ? 15.010 1.459 -6.682 1.00 92.19 174 GLN A C 1
ATOM 1333 O O . GLN A 1 174 ? 16.062 1.889 -6.202 1.00 92.19 174 GLN A O 1
ATOM 1338 N N . GLN A 1 175 ? 13.900 1.317 -5.972 1.00 90.81 175 GLN A N 1
ATOM 1339 C CA . GLN A 1 175 ? 13.835 1.568 -4.541 1.00 90.81 175 GLN A CA 1
ATOM 1340 C C . GLN A 1 175 ? 13.141 0.412 -3.837 1.00 90.81 175 GLN A C 1
ATOM 1342 O O . GLN A 1 175 ? 12.313 -0.289 -4.418 1.00 90.81 175 GLN A O 1
ATOM 1347 N N . LYS A 1 176 ? 13.486 0.227 -2.563 1.00 91.38 176 LYS A N 1
ATOM 1348 C CA . LYS A 1 176 ? 12.744 -0.669 -1.679 1.00 91.38 176 LYS A CA 1
ATOM 1349 C C . LYS A 1 176 ? 11.387 -0.058 -1.336 1.00 91.38 176 LYS A C 1
ATOM 1351 O O . LYS A 1 176 ? 11.271 1.159 -1.205 1.00 91.38 176 LYS A O 1
ATOM 1356 N N . ASN A 1 177 ? 10.400 -0.917 -1.144 1.00 92.94 177 ASN A N 1
ATOM 1357 C CA . ASN A 1 177 ? 9.059 -0.562 -0.694 1.00 92.94 177 ASN A CA 1
ATOM 1358 C C . ASN A 1 177 ? 8.491 -1.710 0.167 1.00 92.94 177 ASN A C 1
ATOM 1360 O O . ASN A 1 177 ? 9.221 -2.651 0.483 1.00 92.94 177 ASN A O 1
ATOM 1364 N N . MET A 1 178 ? 7.214 -1.649 0.550 1.00 93.31 178 MET A N 1
ATOM 1365 C CA . MET A 1 178 ? 6.579 -2.673 1.402 1.00 93.31 178 MET A CA 1
ATOM 1366 C C . MET A 1 178 ? 5.858 -3.808 0.656 1.00 93.31 178 MET A C 1
ATOM 1368 O O . MET A 1 178 ? 5.390 -4.746 1.296 1.00 93.31 178 MET A O 1
ATOM 1372 N N . LEU A 1 179 ? 5.746 -3.738 -0.673 1.00 91.06 179 LEU A N 1
ATOM 1373 C CA . LEU A 1 179 ? 4.870 -4.607 -1.474 1.00 91.06 179 LEU A CA 1
ATOM 1374 C C . LEU A 1 179 ? 5.596 -5.450 -2.529 1.00 91.06 179 LEU A C 1
ATOM 1376 O O . LEU A 1 179 ? 5.174 -6.561 -2.829 1.00 91.06 179 LEU A O 1
ATOM 1380 N N . ILE A 1 180 ? 6.661 -4.922 -3.125 1.00 90.62 180 ILE A N 1
ATOM 1381 C CA . ILE A 1 180 ? 7.371 -5.511 -4.259 1.00 90.62 180 ILE A CA 1
ATOM 1382 C C . ILE A 1 180 ? 8.825 -5.729 -3.873 1.00 90.62 180 ILE A C 1
ATOM 1384 O O . ILE A 1 180 ? 9.545 -4.797 -3.506 1.00 90.62 180 ILE A O 1
ATOM 1388 N N . ASN A 1 181 ? 9.264 -6.978 -3.999 1.00 83.56 181 ASN A N 1
ATOM 1389 C CA . ASN A 1 181 ? 10.651 -7.344 -3.772 1.00 83.56 181 ASN A CA 1
ATOM 1390 C C . ASN A 1 181 ? 11.578 -6.626 -4.750 1.00 83.56 181 ASN A C 1
ATOM 1392 O O . ASN A 1 181 ? 11.295 -6.496 -5.941 1.00 83.56 181 ASN A O 1
ATOM 1396 N N . VAL A 1 182 ? 12.723 -6.191 -4.232 1.00 77.00 182 VAL A N 1
ATOM 1397 C CA . VAL A 1 182 ? 13.793 -5.641 -5.058 1.00 77.00 182 VAL A CA 1
ATOM 1398 C C . VAL A 1 182 ? 14.355 -6.789 -5.899 1.00 77.00 182 VAL A C 1
ATOM 1400 O O . VAL A 1 182 ? 15.021 -7.674 -5.372 1.00 77.00 182 VAL A O 1
ATOM 1403 N N . GLN A 1 183 ? 14.029 -6.800 -7.191 1.00 72.69 183 GLN A N 1
ATOM 1404 C CA . GLN A 1 183 ? 14.654 -7.675 -8.184 1.00 72.69 183 GLN A CA 1
ATOM 1405 C C . GLN A 1 183 ? 16.046 -7.155 -8.572 1.00 72.69 183 GLN A C 1
ATOM 1407 O O . GLN A 1 183 ? 16.401 -6.023 -8.241 1.00 72.69 183 GLN A O 1
ATOM 1412 N N . ASP A 1 184 ? 16.822 -7.957 -9.300 1.00 69.25 184 ASP A N 1
ATOM 1413 C CA . ASP A 1 184 ? 18.133 -7.545 -9.802 1.00 69.25 184 ASP A CA 1
ATOM 1414 C C . ASP A 1 184 ? 18.046 -6.301 -10.701 1.00 69.25 184 ASP A C 1
ATOM 1416 O O . ASP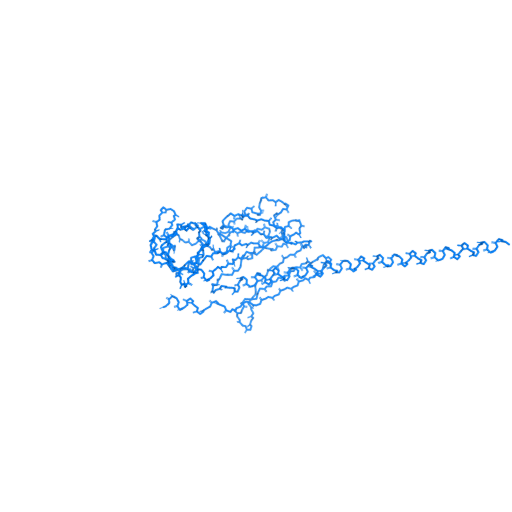 A 1 184 ? 17.165 -6.184 -11.551 1.00 69.25 184 ASP A O 1
ATOM 1420 N N . ASN A 1 185 ? 19.030 -5.401 -10.584 1.00 68.06 185 ASN A N 1
ATOM 1421 C CA . ASN A 1 185 ? 19.091 -4.148 -11.352 1.00 68.06 185 ASN A CA 1
ATOM 1422 C C . ASN A 1 185 ? 19.016 -4.353 -12.880 1.00 68.06 185 ASN A C 1
ATOM 1424 O O . ASN A 1 185 ? 18.593 -3.452 -13.601 1.00 68.06 185 ASN A O 1
ATOM 1428 N N . LEU A 1 186 ? 19.426 -5.518 -13.397 1.00 70.06 186 LEU A N 1
ATOM 1429 C CA . LEU A 1 186 ? 19.337 -5.834 -14.828 1.00 70.06 186 LEU A CA 1
ATOM 1430 C C . LEU A 1 186 ? 17.886 -5.988 -15.307 1.00 70.06 186 LEU A C 1
ATOM 1432 O O . LEU A 1 186 ? 17.592 -5.651 -16.454 1.00 70.06 186 LEU A O 1
ATOM 1436 N N . ALA A 1 187 ? 16.972 -6.407 -14.429 1.00 75.06 187 ALA A N 1
ATOM 1437 C CA . ALA A 1 187 ? 15.551 -6.544 -14.740 1.00 75.06 187 ALA A CA 1
ATOM 1438 C C . ALA A 1 187 ? 14.911 -5.187 -15.102 1.00 75.06 187 ALA A C 1
ATOM 1440 O O . ALA A 1 187 ? 13.964 -5.124 -15.890 1.00 75.06 187 ALA A O 1
ATOM 1441 N N . ALA A 1 188 ? 15.475 -4.078 -14.611 1.00 79.12 188 ALA A N 1
ATOM 1442 C CA . ALA A 1 188 ? 15.039 -2.722 -14.940 1.00 79.12 188 ALA A CA 1
ATOM 1443 C C . ALA A 1 188 ? 15.196 -2.379 -16.434 1.00 79.12 188 ALA A C 1
ATOM 1445 O O . ALA A 1 188 ? 14.369 -1.678 -17.014 1.00 79.12 188 ALA A O 1
ATOM 1446 N N . LEU A 1 189 ? 16.211 -2.934 -17.104 1.00 86.56 189 LEU A N 1
ATOM 1447 C CA . LEU A 1 189 ? 16.390 -2.773 -18.554 1.00 86.56 189 LEU A CA 1
ATOM 1448 C C . LEU A 1 189 ? 15.317 -3.533 -19.359 1.00 86.56 189 LEU A C 1
ATOM 1450 O O . LEU A 1 189 ? 15.070 -3.247 -20.532 1.00 86.56 189 LEU A O 1
ATOM 1454 N N . GLY A 1 190 ? 14.665 -4.510 -18.730 1.00 88.31 190 GLY A N 1
ATOM 1455 C CA . GLY A 1 190 ? 13.578 -5.289 -19.309 1.00 88.31 190 GLY A CA 1
ATOM 1456 C C . GLY A 1 190 ? 12.209 -4.615 -19.233 1.00 88.31 190 GLY A C 1
ATOM 1457 O O . GLY A 1 190 ? 11.258 -5.149 -19.799 1.00 88.31 190 GLY A O 1
ATOM 1458 N N . VAL A 1 191 ? 12.077 -3.464 -18.564 1.00 92.06 191 VAL A N 1
ATOM 1459 C CA . VAL A 1 191 ? 10.778 -2.801 -18.386 1.00 92.06 191 VAL A CA 1
ATOM 1460 C C . VAL A 1 191 ? 10.195 -2.383 -19.734 1.00 92.06 191 VAL A C 1
ATOM 1462 O O . VAL A 1 191 ? 10.880 -1.834 -20.601 1.00 92.06 191 VAL A O 1
ATOM 1465 N N . ARG A 1 192 ? 8.909 -2.675 -19.920 1.00 92.69 192 ARG A N 1
ATOM 1466 C CA . ARG A 1 192 ? 8.132 -2.325 -21.119 1.00 92.69 192 ARG A CA 1
ATOM 1467 C C . ARG A 1 192 ? 7.019 -1.339 -20.828 1.00 92.69 192 ARG A C 1
ATOM 1469 O O . ARG A 1 192 ? 6.652 -0.564 -21.706 1.00 92.69 192 ARG A O 1
ATOM 1476 N N . LEU A 1 193 ? 6.525 -1.337 -19.598 1.00 92.62 193 LEU A N 1
ATOM 1477 C CA . LEU A 1 193 ? 5.431 -0.489 -19.158 1.00 92.62 193 LEU A CA 1
ATOM 1478 C C . LEU A 1 193 ? 5.789 0.180 -17.838 1.00 92.62 193 LEU A C 1
ATOM 1480 O O . LEU A 1 193 ? 6.372 -0.463 -16.965 1.00 92.62 193 LEU A O 1
ATOM 1484 N N . LEU A 1 194 ? 5.391 1.438 -17.681 1.00 93.31 194 LEU A N 1
ATOM 1485 C CA . LEU A 1 194 ? 5.392 2.138 -16.400 1.00 93.31 194 LEU A CA 1
ATOM 1486 C C . LEU A 1 194 ? 3.968 2.569 -16.065 1.00 93.31 194 LEU A C 1
ATOM 1488 O O . LEU A 1 194 ? 3.305 3.215 -16.874 1.00 93.31 194 LEU A O 1
ATOM 1492 N N . ILE A 1 195 ? 3.512 2.237 -14.863 1.00 91.62 195 ILE A N 1
ATOM 1493 C CA . ILE A 1 195 ? 2.218 2.673 -14.335 1.00 91.62 195 ILE A CA 1
ATOM 1494 C C . ILE A 1 195 ? 2.487 3.596 -13.149 1.00 91.62 195 ILE A C 1
ATOM 1496 O O . ILE A 1 195 ? 3.081 3.129 -12.174 1.00 91.62 195 ILE A O 1
ATOM 1500 N N . PRO A 1 196 ? 2.075 4.875 -13.194 1.00 91.94 196 PRO A N 1
ATOM 1501 C CA . PRO A 1 196 ? 2.263 5.774 -12.064 1.00 91.94 196 PRO A CA 1
ATOM 1502 C C . PRO A 1 196 ? 1.503 5.289 -10.828 1.00 91.94 196 PRO A C 1
ATOM 1504 O O . PRO A 1 196 ? 0.364 4.818 -10.913 1.00 91.94 196 PRO A O 1
ATOM 1507 N N . ILE A 1 197 ? 2.132 5.430 -9.669 1.00 91.56 197 ILE A N 1
ATOM 1508 C CA . ILE A 1 197 ? 1.538 5.156 -8.365 1.00 91.56 197 ILE A CA 1
ATOM 1509 C C . ILE A 1 197 ? 0.893 6.449 -7.879 1.00 91.56 197 ILE A C 1
ATOM 1511 O O . ILE A 1 197 ? 1.555 7.474 -7.727 1.00 91.56 197 ILE A O 1
ATOM 1515 N N . GLU A 1 198 ? -0.414 6.410 -7.642 1.00 89.12 198 GLU A N 1
ATOM 1516 C CA . GLU A 1 198 ? -1.145 7.542 -7.076 1.00 89.12 198 GLU A CA 1
ATOM 1517 C C . GLU A 1 198 ? -0.854 7.684 -5.585 1.00 89.12 198 GLU A C 1
ATOM 1519 O O . GLU A 1 198 ? -0.585 8.781 -5.092 1.00 89.12 198 GLU A O 1
ATOM 1524 N N . ARG A 1 199 ? -0.932 6.555 -4.873 1.00 89.81 199 ARG A N 1
ATOM 1525 C CA . ARG A 1 199 ? -0.731 6.460 -3.431 1.00 89.81 199 ARG A CA 1
ATOM 1526 C C . ARG A 1 199 ? -0.049 5.147 -3.102 1.00 89.81 199 ARG A C 1
ATOM 1528 O O . ARG A 1 199 ? -0.391 4.100 -3.644 1.00 89.81 199 ARG A O 1
ATOM 1535 N N . GLU A 1 200 ? 0.876 5.217 -2.169 1.00 91.94 200 GLU A N 1
ATOM 1536 C CA . GLU A 1 200 ? 1.437 4.069 -1.484 1.00 91.94 200 GLU A CA 1
ATOM 1537 C C . GLU A 1 200 ? 1.212 4.311 0.010 1.00 91.94 200 GLU A C 1
ATOM 1539 O O . GLU A 1 200 ? 1.537 5.383 0.536 1.00 91.94 200 GLU A O 1
ATOM 1544 N N . TYR A 1 201 ? 0.578 3.350 0.678 1.00 94.19 201 TYR A N 1
ATOM 1545 C CA . TYR A 1 201 ? 0.174 3.534 2.062 1.00 94.19 201 TYR A CA 1
ATOM 1546 C C . TYR A 1 201 ? 0.175 2.248 2.867 1.00 94.19 201 TYR A C 1
ATOM 1548 O O . TYR A 1 201 ? 0.063 1.146 2.333 1.00 94.19 201 TYR A O 1
ATOM 1556 N N . THR A 1 202 ? 0.226 2.426 4.184 1.00 94.81 202 THR A N 1
ATOM 1557 C CA . THR A 1 202 ? 0.049 1.373 5.174 1.00 94.81 202 THR A CA 1
ATOM 1558 C C . THR A 1 202 ? -0.971 1.801 6.214 1.00 94.81 202 THR A C 1
ATOM 1560 O O . THR A 1 202 ? -0.846 2.871 6.811 1.00 94.81 202 THR A O 1
ATOM 1563 N N . LEU A 1 203 ? -1.975 0.963 6.451 1.00 94.94 203 LEU A N 1
ATOM 1564 C CA . LEU A 1 203 ? -2.874 1.118 7.586 1.00 94.94 203 LEU A CA 1
ATOM 1565 C C . LEU A 1 203 ? -2.396 0.259 8.740 1.00 94.94 203 LEU A C 1
ATOM 1567 O O . LEU A 1 203 ? -2.071 -0.911 8.554 1.00 94.94 203 LEU A O 1
ATOM 1571 N N . TYR A 1 204 ? -2.369 0.838 9.933 1.00 95.38 204 TYR A N 1
ATOM 1572 C CA . TYR A 1 204 ? -1.945 0.124 11.127 1.00 95.38 204 TYR A CA 1
ATOM 1573 C C . TYR A 1 204 ? -2.607 0.693 12.377 1.00 95.38 204 TYR A C 1
ATOM 1575 O O . TYR A 1 204 ? -3.004 1.861 12.413 1.00 95.38 204 TYR A O 1
ATOM 1583 N N . LEU A 1 205 ? -2.706 -0.129 13.417 1.00 95.50 205 LEU A N 1
ATOM 1584 C CA . LEU A 1 205 ? -3.146 0.316 14.730 1.00 95.50 205 LEU A CA 1
ATOM 1585 C C . LEU A 1 205 ? -1.941 0.787 15.547 1.00 95.50 205 LEU A C 1
ATOM 1587 O O . LEU A 1 205 ? -0.953 0.069 15.681 1.00 95.50 205 LEU A O 1
ATOM 1591 N N . SER A 1 206 ? -2.000 2.000 16.086 1.00 95.56 206 SER A N 1
ATOM 1592 C CA . SER A 1 206 ? -0.930 2.535 16.933 1.00 95.56 206 SER A CA 1
ATOM 1593 C C . SER A 1 206 ? -1.049 2.115 18.395 1.00 95.56 206 SER A C 1
ATOM 1595 O O . SER A 1 206 ? -2.114 1.699 18.845 1.00 95.56 206 SER A O 1
ATOM 1597 N N . ASN A 1 207 ? 0.008 2.327 19.186 1.00 94.00 207 ASN A N 1
ATOM 1598 C CA . ASN A 1 207 ? -0.023 2.108 20.642 1.00 94.00 207 ASN A CA 1
ATOM 1599 C C . ASN A 1 207 ? -1.036 2.998 21.395 1.00 94.00 207 ASN A C 1
ATOM 1601 O O . ASN A 1 207 ? -1.326 2.749 22.561 1.00 94.00 207 ASN A O 1
ATOM 1605 N N . LYS A 1 208 ? -1.610 4.013 20.734 1.00 94.56 208 LYS A N 1
ATOM 1606 C CA . LYS A 1 208 ? -2.752 4.801 21.229 1.00 94.56 208 LYS A CA 1
ATOM 1607 C C . LYS A 1 208 ? -4.118 4.177 20.946 1.00 94.56 208 LYS A C 1
ATOM 1609 O O . LYS A 1 208 ? -5.131 4.792 21.269 1.00 94.56 208 LYS A O 1
ATOM 1614 N N . LEU A 1 209 ? -4.158 2.994 20.336 1.00 94.25 209 LEU A N 1
ATOM 1615 C CA . LEU A 1 209 ? -5.382 2.365 19.836 1.00 94.25 209 LEU A CA 1
ATOM 1616 C C . LEU A 1 209 ? -6.053 3.191 18.726 1.00 94.25 209 LEU A C 1
ATOM 1618 O O . LEU A 1 209 ? -7.261 3.128 18.532 1.00 94.25 209 LEU A O 1
ATOM 1622 N N . GLU A 1 210 ? -5.281 3.985 17.985 1.00 94.44 210 GLU A N 1
ATOM 1623 C CA . GLU A 1 210 ? -5.776 4.727 16.820 1.00 94.44 210 GLU A CA 1
ATOM 1624 C C . GLU A 1 210 ? -5.384 3.988 15.543 1.00 94.44 210 GLU A C 1
ATOM 1626 O O . GLU A 1 210 ? -4.204 3.669 15.374 1.00 94.44 210 GLU A O 1
ATOM 1631 N N . LEU A 1 211 ? -6.343 3.750 14.647 1.00 93.94 211 LEU A N 1
ATOM 1632 C CA . LEU A 1 211 ? -6.083 3.392 13.258 1.00 93.94 211 LEU A CA 1
ATOM 1633 C C . LEU A 1 211 ? -5.418 4.583 12.577 1.00 93.94 211 LEU A C 1
ATOM 1635 O O . LEU A 1 211 ? -5.950 5.697 12.598 1.00 93.94 211 LEU A O 1
ATOM 1639 N N . ARG A 1 212 ? -4.260 4.348 11.969 1.00 95.06 212 ARG A N 1
ATOM 1640 C CA . ARG A 1 212 ? -3.452 5.381 11.328 1.00 95.06 212 ARG A CA 1
ATOM 1641 C C . ARG A 1 212 ? -3.207 5.054 9.868 1.00 95.06 212 ARG A C 1
ATOM 1643 O O . ARG A 1 212 ? -3.037 3.894 9.503 1.00 95.06 212 ARG A O 1
ATOM 1650 N N . TYR A 1 213 ? -3.157 6.108 9.067 1.00 94.81 213 TYR A N 1
ATOM 1651 C CA . TYR A 1 213 ? -2.698 6.096 7.689 1.00 94.81 213 TYR A CA 1
ATOM 1652 C C . TYR A 1 213 ? -1.239 6.534 7.648 1.00 94.81 213 TYR A C 1
ATOM 1654 O O . TYR A 1 213 ? -0.919 7.677 7.982 1.00 94.81 213 TYR A O 1
ATOM 1662 N N . LEU A 1 214 ? -0.361 5.625 7.238 1.00 95.31 214 LEU A N 1
ATOM 1663 C CA . LEU A 1 214 ? 1.032 5.906 6.919 1.00 95.31 214 LEU A CA 1
ATOM 1664 C C . LEU A 1 214 ? 1.157 6.050 5.405 1.00 95.31 214 LEU A C 1
ATOM 1666 O O . LEU A 1 214 ? 1.135 5.045 4.704 1.00 95.31 214 LEU A O 1
ATOM 1670 N N . GLY A 1 215 ? 1.297 7.271 4.900 1.00 94.25 215 GLY A N 1
ATOM 1671 C CA . GLY A 1 215 ? 1.640 7.508 3.497 1.00 94.25 215 GLY A CA 1
ATOM 1672 C C . GLY A 1 215 ? 3.150 7.406 3.302 1.00 94.25 215 GLY A C 1
ATOM 1673 O O . GLY A 1 215 ? 3.915 7.967 4.095 1.00 94.25 215 GLY A O 1
ATOM 1674 N N . HIS A 1 216 ? 3.598 6.713 2.258 1.00 91.62 216 HIS A N 1
ATOM 1675 C CA . HIS A 1 216 ? 5.022 6.577 1.954 1.00 91.62 216 HIS A CA 1
ATOM 1676 C C . HIS A 1 216 ? 5.320 6.673 0.454 1.00 91.62 216 HIS A C 1
ATOM 1678 O O . HIS A 1 216 ? 4.426 6.630 -0.382 1.00 91.62 216 HIS A O 1
ATOM 1684 N N . LEU A 1 217 ? 6.597 6.886 0.140 1.00 90.00 217 LEU A N 1
ATOM 1685 C CA . LEU A 1 217 ? 7.163 6.840 -1.203 1.00 90.00 217 LEU A CA 1
ATOM 1686 C C . LEU A 1 217 ? 8.445 6.017 -1.118 1.00 90.00 217 LEU A C 1
ATOM 1688 O O . LEU A 1 217 ? 9.492 6.501 -0.675 1.00 90.00 217 LEU A O 1
ATOM 1692 N N . GLY A 1 218 ? 8.345 4.740 -1.476 1.00 88.00 218 GLY A N 1
ATOM 1693 C CA . GLY A 1 218 ? 9.436 3.784 -1.347 1.00 88.00 218 GLY A CA 1
ATOM 1694 C C . GLY A 1 218 ? 9.842 3.617 0.117 1.00 88.00 218 GLY A C 1
ATOM 1695 O O . GLY A 1 218 ? 9.082 3.103 0.936 1.00 88.00 218 GLY A O 1
ATOM 1696 N N . SER A 1 219 ? 11.050 4.069 0.466 1.00 86.88 219 SER A N 1
ATOM 1697 C CA . SER A 1 219 ? 11.569 3.989 1.839 1.00 86.88 219 SER A CA 1
ATOM 1698 C C . SER A 1 219 ? 11.285 5.211 2.711 1.00 86.88 219 SER A C 1
ATOM 1700 O O . SER A 1 219 ? 11.689 5.233 3.874 1.00 86.88 219 SER A O 1
ATOM 1702 N N . GLN A 1 220 ? 10.674 6.259 2.159 1.00 90.38 220 GLN A N 1
ATOM 1703 C CA . GLN A 1 220 ? 10.399 7.484 2.898 1.00 90.38 220 GLN A CA 1
ATOM 1704 C C . GLN A 1 220 ? 8.953 7.503 3.387 1.00 90.38 220 GLN A C 1
ATOM 1706 O O . GLN A 1 220 ? 8.022 7.443 2.590 1.00 90.38 220 GLN A O 1
ATOM 1711 N N . ASN A 1 221 ? 8.769 7.667 4.696 1.00 91.31 221 ASN A N 1
ATOM 1712 C CA . ASN A 1 221 ? 7.460 7.942 5.280 1.00 91.31 221 ASN A CA 1
ATOM 1713 C C . ASN A 1 221 ? 7.159 9.438 5.103 1.00 91.31 221 ASN A C 1
ATOM 1715 O O . ASN A 1 221 ? 7.901 10.279 5.611 1.00 91.31 221 ASN A O 1
ATOM 1719 N N . ILE A 1 222 ? 6.101 9.764 4.363 1.00 91.44 222 ILE A N 1
ATOM 1720 C CA . ILE A 1 222 ? 5.712 11.145 4.034 1.00 91.44 222 ILE A CA 1
ATOM 1721 C C . ILE A 1 222 ? 4.677 11.661 5.031 1.00 91.44 222 ILE A C 1
ATOM 1723 O O . ILE A 1 222 ? 4.651 12.843 5.363 1.00 91.44 222 ILE A O 1
ATOM 1727 N N . GLU A 1 223 ? 3.825 10.768 5.522 1.00 93.38 223 GLU A N 1
ATOM 1728 C CA . GLU A 1 223 ? 2.654 11.135 6.296 1.00 93.38 223 GLU A CA 1
ATOM 1729 C C . GLU A 1 223 ? 2.329 10.062 7.324 1.00 93.38 223 GLU A C 1
ATOM 1731 O O . GLU A 1 223 ? 2.494 8.879 7.059 1.00 93.38 223 GLU A O 1
ATOM 1736 N N . ASN A 1 224 ? 1.837 10.470 8.492 1.00 94.25 224 ASN A N 1
ATOM 1737 C CA . ASN A 1 224 ? 1.335 9.549 9.501 1.00 94.25 224 ASN A CA 1
ATOM 1738 C C . ASN A 1 224 ? 0.150 10.177 10.244 1.00 94.25 224 ASN A C 1
ATOM 1740 O O . ASN A 1 224 ? 0.337 10.814 11.286 1.00 94.25 224 ASN A O 1
ATOM 1744 N N . GLN A 1 225 ? -1.062 10.011 9.716 1.00 94.19 225 GLN A N 1
ATOM 1745 C CA . GLN A 1 225 ? -2.272 10.635 10.254 1.00 94.19 225 GLN A CA 1
ATOM 1746 C C . GLN A 1 225 ? -3.155 9.641 11.016 1.00 94.19 225 GLN A C 1
ATOM 1748 O O . GLN A 1 225 ? -3.348 8.518 10.552 1.00 94.19 225 GLN A O 1
ATOM 1753 N N . PRO A 1 226 ? -3.733 10.032 12.166 1.00 94.38 226 PRO A N 1
ATOM 1754 C CA . PRO A 1 226 ? -4.803 9.258 12.776 1.00 94.38 226 PRO A CA 1
ATOM 1755 C C . PRO A 1 226 ? -6.064 9.356 11.911 1.00 94.38 226 PRO A C 1
ATOM 1757 O O . PRO A 1 226 ? -6.478 10.450 11.534 1.00 94.38 226 PRO A O 1
ATOM 1760 N N . LEU A 1 227 ? -6.688 8.217 11.626 1.00 90.62 227 LEU A N 1
ATOM 1761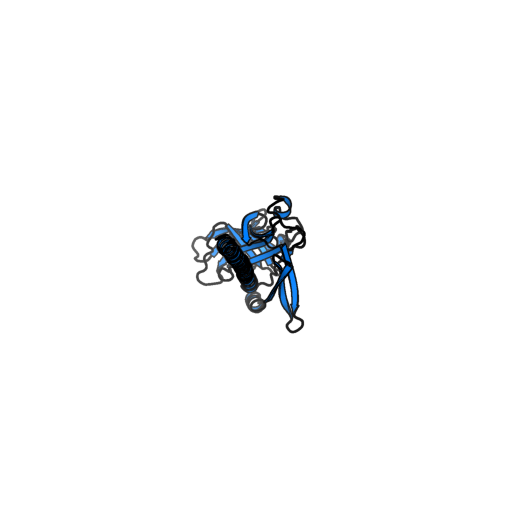 C CA . LEU A 1 227 ? -7.971 8.150 10.926 1.00 90.62 227 LEU A CA 1
ATOM 1762 C C . LEU A 1 227 ? -9.128 8.017 11.916 1.00 90.62 227 LEU A C 1
ATOM 1764 O O . LEU A 1 227 ? -10.160 8.676 11.782 1.00 90.62 227 LEU A O 1
ATOM 1768 N N . PHE A 1 228 ? -8.966 7.133 12.902 1.00 86.69 228 PHE A N 1
ATOM 1769 C CA . PHE A 1 228 ? -10.035 6.766 13.821 1.00 86.69 228 PHE A CA 1
ATOM 1770 C C . PHE A 1 228 ? -9.492 6.074 15.085 1.00 86.69 228 PHE A C 1
ATOM 1772 O O . PHE A 1 228 ? -8.425 5.475 15.048 1.00 86.69 228 PHE A O 1
ATOM 1779 N N . GLY A 1 229 ? -10.224 6.115 16.198 1.00 85.44 229 GLY A N 1
ATOM 1780 C CA . GLY A 1 229 ? -9.934 5.360 17.421 1.00 85.44 229 GLY A CA 1
ATOM 1781 C C . GLY A 1 229 ? -10.950 5.676 18.529 1.00 85.44 229 GLY A C 1
ATOM 1782 O O . GLY A 1 229 ? -11.709 6.639 18.389 1.00 85.44 229 GLY A O 1
ATOM 1783 N N . PRO A 1 230 ? -10.982 4.905 19.633 1.00 91.44 230 PRO A N 1
ATOM 1784 C CA . PRO A 1 230 ? -10.093 3.788 19.956 1.00 91.44 230 PRO A CA 1
ATOM 1785 C C . PRO A 1 230 ? -10.548 2.446 19.347 1.00 91.44 230 PRO A C 1
ATOM 1787 O O . PRO A 1 230 ? -11.723 2.094 19.415 1.00 91.44 230 PRO A O 1
ATOM 1790 N N . ILE A 1 231 ? -9.605 1.671 18.811 1.00 91.44 231 ILE A N 1
ATOM 1791 C CA . ILE A 1 231 ? -9.773 0.284 18.356 1.00 91.44 231 ILE A CA 1
ATOM 1792 C C . ILE A 1 231 ? -8.776 -0.580 19.141 1.00 91.44 231 ILE A C 1
ATOM 1794 O O . ILE A 1 231 ? -7.577 -0.404 18.965 1.00 91.44 231 ILE A O 1
ATOM 1798 N N . PRO A 1 232 ? -9.230 -1.465 20.040 1.00 92.12 232 PRO A N 1
ATOM 1799 C CA . PRO A 1 232 ? -8.348 -2.371 20.777 1.00 92.12 232 PRO A CA 1
ATOM 1800 C C . PRO A 1 232 ? -7.465 -3.280 19.917 1.00 92.12 232 PRO A C 1
ATOM 1802 O O . PRO A 1 232 ? -6.296 -3.477 20.243 1.00 92.12 232 PRO A O 1
ATOM 1805 N N . GLU A 1 233 ? -8.027 -3.854 18.853 1.00 94.81 233 GLU A N 1
ATOM 1806 C CA . GLU A 1 233 ? -7.352 -4.896 18.080 1.00 94.81 233 GLU A CA 1
ATOM 1807 C C . GLU A 1 233 ? -7.818 -4.903 16.625 1.00 94.81 233 GLU A C 1
ATOM 1809 O O . GLU A 1 233 ? -8.992 -4.651 16.340 1.00 94.81 233 GLU A O 1
ATOM 1814 N N . LEU A 1 234 ? -6.900 -5.200 15.708 1.00 93.38 234 LEU A N 1
ATOM 1815 C CA . LEU A 1 234 ? -7.148 -5.257 14.274 1.00 93.38 234 LEU A CA 1
ATOM 1816 C C . LEU A 1 234 ? -6.347 -6.401 13.648 1.00 93.38 234 LEU A C 1
ATOM 1818 O O . LEU A 1 234 ? -5.126 -6.423 13.762 1.00 93.38 234 LEU A O 1
ATOM 1822 N N . HIS A 1 235 ? -7.032 -7.308 12.958 1.00 95.12 235 HIS A N 1
ATOM 1823 C CA . HIS A 1 235 ? -6.429 -8.452 12.275 1.00 95.12 235 HIS A CA 1
ATOM 1824 C C . HIS A 1 235 ? -6.846 -8.493 10.819 1.00 95.12 235 HIS A C 1
ATOM 1826 O O . HIS A 1 235 ? -8.030 -8.334 10.502 1.00 95.12 235 HIS A O 1
ATOM 1832 N N . PHE A 1 236 ? -5.884 -8.764 9.946 1.00 91.38 236 PHE A N 1
ATOM 1833 C CA . PHE A 1 236 ? -6.101 -8.912 8.513 1.00 91.38 236 PHE A CA 1
ATOM 1834 C C . PHE A 1 236 ? -5.790 -10.344 8.091 1.00 91.38 236 PHE A C 1
ATOM 1836 O O . PHE A 1 236 ? -4.863 -10.979 8.586 1.00 91.38 236 PHE A O 1
ATOM 1843 N N . SER A 1 237 ? -6.528 -10.863 7.118 1.00 89.69 237 SER A N 1
ATOM 1844 C CA . SER A 1 237 ? -6.201 -12.150 6.517 1.00 89.69 237 SER A CA 1
ATOM 1845 C C . SER A 1 237 ? -6.597 -12.215 5.052 1.00 89.69 237 SER A C 1
ATOM 1847 O O . SER A 1 237 ? -7.554 -11.584 4.602 1.00 89.69 237 SER A O 1
ATOM 1849 N N . PHE A 1 238 ? -5.837 -13.014 4.307 1.00 85.25 238 PHE A N 1
ATOM 1850 C CA . PHE A 1 238 ? -6.191 -13.444 2.964 1.00 85.25 238 PHE A CA 1
ATOM 1851 C C . PHE A 1 238 ? -6.488 -14.936 2.994 1.00 85.25 238 PHE A C 1
ATOM 1853 O O . PHE A 1 238 ? -5.703 -15.727 3.517 1.00 85.25 238 PHE A O 1
ATOM 1860 N N . SER A 1 239 ? -7.613 -15.330 2.414 1.00 84.19 239 SER A N 1
ATOM 1861 C CA . SER A 1 239 ? -7.953 -16.735 2.191 1.00 84.19 239 SER A CA 1
ATOM 1862 C C . SER A 1 239 ? -8.350 -16.944 0.737 1.00 84.19 239 SER A C 1
ATOM 1864 O O . SER A 1 239 ? -8.755 -16.007 0.060 1.00 84.19 239 SER A O 1
ATOM 1866 N N . MET A 1 240 ? -8.211 -18.160 0.220 1.00 77.44 240 MET A N 1
ATOM 1867 C CA . MET A 1 240 ? -8.733 -18.490 -1.107 1.00 77.44 240 MET A CA 1
ATOM 1868 C C . MET A 1 240 ? -10.177 -18.955 -0.954 1.00 77.44 240 MET A C 1
ATOM 1870 O O . MET A 1 240 ? -10.441 -19.877 -0.185 1.00 77.44 240 MET A O 1
ATOM 1874 N N . ASN A 1 241 ? -11.109 -18.347 -1.688 1.00 70.25 241 ASN A N 1
ATOM 1875 C CA . ASN A 1 241 ? -12.483 -18.827 -1.735 1.00 70.25 241 ASN A CA 1
ATOM 1876 C C . ASN A 1 241 ? -12.517 -20.177 -2.484 1.00 70.25 241 ASN A C 1
ATOM 1878 O O . ASN A 1 241 ? -12.252 -20.196 -3.695 1.00 70.25 241 ASN A O 1
ATOM 1882 N N . PRO A 1 242 ? -12.864 -21.289 -1.808 1.00 66.44 242 PRO A N 1
ATOM 1883 C CA . PRO A 1 242 ? -12.774 -22.635 -2.372 1.00 66.44 242 PRO A CA 1
ATOM 1884 C C . PRO A 1 242 ? -13.710 -22.872 -3.567 1.00 66.44 242 PRO A C 1
ATOM 1886 O O . PRO A 1 242 ? -13.489 -23.812 -4.322 1.00 66.44 242 PRO A O 1
ATOM 1889 N N . GLY A 1 243 ? -14.731 -22.030 -3.771 1.00 70.81 243 GLY A N 1
ATOM 1890 C CA . GLY A 1 243 ? -15.662 -22.155 -4.898 1.00 70.81 243 GLY A CA 1
ATOM 1891 C C . GLY A 1 243 ? -15.256 -21.400 -6.167 1.00 70.81 243 GLY A C 1
ATOM 1892 O O . GLY A 1 243 ? -15.771 -21.701 -7.241 1.00 70.81 243 GLY A O 1
ATOM 1893 N N . HIS A 1 244 ? -14.359 -20.413 -6.065 1.00 66.00 244 HIS A N 1
ATOM 1894 C CA . HIS A 1 244 ? -14.142 -19.450 -7.151 1.00 66.00 244 HIS A CA 1
ATOM 1895 C C . HIS A 1 244 ? -12.667 -19.093 -7.412 1.00 66.00 244 HIS A C 1
ATOM 1897 O O . HIS A 1 244 ? -12.401 -18.307 -8.315 1.00 66.00 244 HIS A O 1
ATOM 1903 N N . ASN A 1 245 ? -11.703 -19.651 -6.662 1.00 68.06 245 ASN A N 1
ATOM 1904 C CA . ASN A 1 245 ? -10.277 -19.277 -6.733 1.00 68.06 245 ASN A CA 1
ATOM 1905 C C . ASN A 1 245 ? -10.043 -17.760 -6.582 1.00 68.06 245 ASN A C 1
ATOM 1907 O O . ASN A 1 245 ? -9.102 -17.190 -7.142 1.00 68.06 245 ASN A O 1
ATOM 1911 N N . LEU A 1 246 ? -10.915 -17.100 -5.813 1.00 69.81 246 LEU A N 1
ATOM 1912 C CA . LEU A 1 246 ? -10.831 -15.671 -5.540 1.00 69.81 246 LEU A CA 1
ATOM 1913 C C . LEU A 1 246 ? -10.127 -15.428 -4.205 1.00 69.81 246 LEU A C 1
ATOM 1915 O O . LEU A 1 246 ? -10.562 -16.040 -3.226 1.00 69.81 246 LEU A O 1
ATOM 1919 N N . PRO A 1 247 ? -9.081 -14.576 -4.112 1.00 73.25 247 PRO A N 1
ATOM 1920 C CA . PRO A 1 247 ? -8.588 -14.159 -2.820 1.00 73.25 247 PRO A CA 1
ATOM 1921 C C . PRO A 1 247 ? -9.705 -13.366 -2.140 1.00 73.25 247 PRO A C 1
ATOM 1923 O O . PRO A 1 247 ? -10.229 -12.379 -2.657 1.00 73.25 247 PRO A O 1
ATOM 1926 N N . LEU A 1 248 ? -10.097 -13.865 -0.982 1.00 81.06 248 LEU A N 1
ATOM 1927 C CA . LEU A 1 248 ? -10.980 -13.220 -0.044 1.00 81.06 248 LEU A CA 1
ATOM 1928 C C . LEU A 1 248 ? -10.099 -12.456 0.936 1.00 81.06 248 LEU A C 1
ATOM 1930 O O . LEU A 1 248 ? -9.319 -13.055 1.682 1.00 81.06 248 LEU A O 1
ATOM 1934 N N . PHE A 1 249 ? -10.223 -11.137 0.909 1.00 84.56 249 PHE A N 1
ATOM 1935 C CA . PHE A 1 249 ? -9.704 -10.280 1.956 1.00 84.56 249 PHE A CA 1
ATOM 1936 C C . PHE A 1 249 ? -10.693 -10.285 3.116 1.00 84.56 249 PHE A C 1
ATOM 1938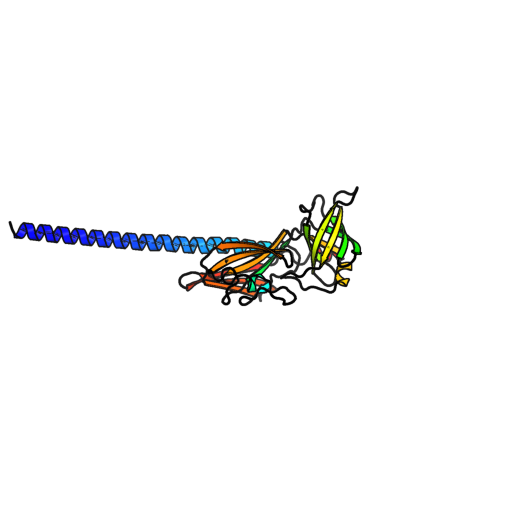 O O . PHE A 1 249 ? -11.890 -10.071 2.916 1.00 84.56 249 PHE A O 1
ATOM 1945 N N . SER A 1 250 ? -10.195 -10.501 4.325 1.00 86.69 250 SER A N 1
ATOM 1946 C CA . SER A 1 250 ? -10.978 -10.371 5.545 1.00 86.69 250 SER A CA 1
ATOM 1947 C C . SER A 1 250 ? -10.260 -9.528 6.581 1.00 86.69 250 SER A C 1
ATOM 1949 O O . SER A 1 250 ? -9.037 -9.551 6.708 1.00 86.69 250 SER A O 1
ATOM 1951 N N . LEU A 1 251 ? -11.064 -8.802 7.344 1.00 89.38 251 LEU A N 1
ATOM 1952 C CA . LEU A 1 251 ? -10.655 -8.019 8.489 1.00 89.38 251 LEU A CA 1
ATOM 1953 C C . LEU A 1 251 ? -11.540 -8.370 9.675 1.00 89.38 251 LEU A C 1
ATOM 1955 O O . LEU A 1 251 ? -12.763 -8.440 9.549 1.00 89.38 251 LEU A O 1
ATOM 1959 N N . ASN A 1 252 ? -10.910 -8.519 10.834 1.00 92.50 252 ASN A N 1
ATOM 1960 C CA . ASN A 1 252 ? -11.587 -8.602 12.116 1.00 92.50 252 ASN A CA 1
ATOM 1961 C C . ASN A 1 252 ? -11.043 -7.505 13.027 1.00 92.50 252 ASN A C 1
ATOM 1963 O O . ASN A 1 252 ? -9.836 -7.410 13.232 1.00 92.50 252 ASN A O 1
ATOM 1967 N N . ALA A 1 253 ? -11.930 -6.677 13.562 1.00 91.88 253 ALA A N 1
ATOM 1968 C CA . ALA A 1 253 ? -11.591 -5.651 14.534 1.00 91.88 253 ALA A CA 1
ATOM 1969 C C . ALA A 1 253 ? -12.299 -5.938 15.856 1.00 91.88 253 ALA A C 1
ATOM 1971 O O . ALA A 1 253 ? -13.501 -6.217 15.880 1.00 91.88 253 ALA A O 1
ATOM 1972 N N . LEU A 1 254 ? -11.564 -5.820 16.959 1.00 93.06 254 LEU A N 1
ATOM 1973 C CA . LEU A 1 254 ? -12.149 -5.748 18.288 1.00 93.06 254 LEU A CA 1
ATOM 1974 C C . LEU A 1 254 ? -12.460 -4.283 18.571 1.00 93.06 254 LEU A C 1
ATOM 1976 O O . LEU A 1 254 ? -11.553 -3.459 18.667 1.00 93.06 254 LEU A O 1
ATOM 1980 N N . LEU A 1 255 ? -13.741 -3.958 18.686 1.00 88.75 255 LEU A N 1
ATOM 1981 C CA . LEU A 1 255 ? -14.228 -2.645 19.085 1.00 88.75 255 LEU A CA 1
ATOM 1982 C C . LEU A 1 255 ? -14.293 -2.548 20.621 1.00 88.75 255 LEU A C 1
ATOM 1984 O O . LEU A 1 255 ? -14.253 -3.565 21.324 1.00 88.75 255 LEU A O 1
ATOM 1988 N N . PRO A 1 256 ? -14.404 -1.334 21.191 1.00 84.25 256 PRO A N 1
ATOM 1989 C CA . PRO A 1 256 ? -14.578 -1.171 22.631 1.00 84.25 256 PRO A CA 1
ATOM 1990 C C . PRO A 1 256 ? -15.728 -2.032 23.188 1.00 84.25 256 PRO A C 1
ATOM 1992 O O . PRO A 1 256 ? -16.798 -2.098 22.588 1.00 84.25 256 PRO A O 1
ATOM 1995 N N . LYS A 1 257 ? -15.532 -2.613 24.386 1.00 83.06 257 LYS A N 1
ATOM 1996 C CA . LYS A 1 257 ? -16.456 -3.559 25.065 1.00 83.06 257 LYS A CA 1
ATOM 1997 C C . LYS A 1 257 ? -16.563 -4.944 24.417 1.00 83.06 257 LYS A C 1
ATOM 1999 O O . LYS A 1 257 ? -17.622 -5.560 24.491 1.00 83.06 257 LYS A O 1
ATOM 2004 N N . GLU A 1 258 ? -15.486 -5.416 23.801 1.00 81.94 258 GLU A N 1
ATOM 2005 C CA . GLU A 1 258 ? -15.398 -6.781 23.266 1.00 81.94 258 GLU A CA 1
ATOM 2006 C C . GLU A 1 258 ? -16.382 -7.067 22.114 1.00 81.94 258 GLU A C 1
ATOM 2008 O O . GLU A 1 258 ? -16.669 -8.220 21.796 1.00 81.94 258 GLU A O 1
ATOM 2013 N N . GLN A 1 259 ? -16.900 -6.023 21.456 1.00 87.19 259 GLN A N 1
ATOM 2014 C CA . GLN A 1 259 ? -17.713 -6.197 20.258 1.00 87.19 259 GLN A CA 1
ATOM 2015 C C . GLN A 1 259 ? -16.800 -6.495 19.068 1.00 87.19 259 GLN A C 1
ATOM 2017 O O . GLN A 1 259 ? -15.871 -5.743 18.788 1.00 87.19 259 GLN A O 1
ATOM 2022 N N . VAL A 1 260 ? -17.085 -7.573 18.346 1.00 90.62 260 VAL A N 1
ATOM 2023 C CA . VAL A 1 260 ? -16.321 -7.955 17.156 1.00 90.62 260 VAL A CA 1
ATOM 2024 C C . VAL A 1 260 ? -16.997 -7.388 15.914 1.00 90.62 260 VAL A C 1
ATOM 2026 O O . VAL A 1 260 ? -18.181 -7.627 15.677 1.00 90.62 260 VAL A O 1
ATOM 2029 N N . PHE A 1 261 ? -16.233 -6.648 15.118 1.00 90.75 261 PHE A N 1
ATOM 2030 C CA . PHE A 1 261 ? -16.606 -6.237 13.772 1.00 90.75 261 PHE A CA 1
ATOM 2031 C C . PHE A 1 261 ? -15.837 -7.082 12.759 1.00 90.75 261 PHE A C 1
ATOM 2033 O O . PHE A 1 261 ? -14.610 -7.158 12.814 1.00 90.75 261 PHE A O 1
ATOM 2040 N N . SER A 1 262 ? -16.554 -7.675 11.808 1.00 90.69 262 SER A N 1
ATOM 2041 C CA . SER A 1 262 ? -15.962 -8.453 10.721 1.00 90.69 262 SER A CA 1
ATOM 2042 C C . SER A 1 262 ? -16.355 -7.858 9.375 1.00 90.69 262 SER A C 1
ATOM 2044 O O . SER A 1 262 ? -17.525 -7.566 9.123 1.00 90.69 262 SER A O 1
ATOM 2046 N N . TYR A 1 263 ? -15.371 -7.716 8.495 1.00 89.06 263 TYR A N 1
ATOM 2047 C CA . TYR A 1 263 ? -15.545 -7.310 7.106 1.00 89.06 263 TYR A CA 1
ATOM 2048 C C . TYR A 1 263 ? -14.856 -8.326 6.208 1.00 89.06 263 TYR A C 1
ATOM 2050 O O . TYR A 1 263 ? -13.746 -8.767 6.497 1.00 89.06 263 TYR A O 1
ATOM 2058 N N . ALA A 1 264 ? -15.500 -8.689 5.107 1.00 85.88 264 ALA A N 1
ATOM 2059 C CA . ALA A 1 264 ? -14.890 -9.520 4.088 1.00 85.88 264 ALA A CA 1
ATOM 2060 C C . ALA A 1 264 ? -15.276 -8.991 2.711 1.00 85.88 264 ALA A C 1
ATOM 2062 O O . ALA A 1 264 ? -16.434 -8.645 2.477 1.00 85.88 264 ALA A O 1
ATOM 2063 N N . SER A 1 265 ? -14.302 -8.952 1.811 1.00 82.56 265 SER A N 1
ATOM 2064 C CA . SER A 1 265 ? -14.498 -8.573 0.419 1.00 82.56 265 SER A CA 1
ATOM 2065 C C . SER A 1 265 ? -13.764 -9.561 -0.476 1.00 82.56 265 SER A C 1
ATOM 2067 O O . SER A 1 265 ? -12.595 -9.885 -0.251 1.00 82.56 265 SER A O 1
ATOM 2069 N N . ALA A 1 266 ? -14.476 -10.089 -1.468 1.00 73.94 266 ALA A N 1
ATOM 2070 C CA . ALA A 1 266 ? -13.888 -10.919 -2.506 1.00 73.94 266 ALA A CA 1
ATOM 2071 C C . ALA A 1 266 ? -13.509 -10.012 -3.678 1.00 73.94 266 ALA A C 1
ATOM 2073 O O . ALA A 1 266 ? -14.381 -9.352 -4.237 1.00 73.94 266 ALA A O 1
ATOM 2074 N N . GLY A 1 267 ? -12.230 -10.000 -4.050 1.00 61.09 267 GLY A N 1
ATOM 2075 C CA . GLY A 1 267 ? -11.730 -9.156 -5.134 1.00 61.09 267 GLY A CA 1
ATOM 2076 C C . GLY A 1 267 ? -11.313 -9.982 -6.344 1.00 61.09 267 GLY A C 1
ATOM 2077 O O . GLY A 1 267 ? -10.408 -10.807 -6.237 1.00 61.09 267 GLY A O 1
ATOM 2078 N N . HIS A 1 268 ? -11.972 -9.766 -7.486 1.00 55.28 268 HIS A N 1
ATOM 2079 C CA . HIS A 1 268 ? -11.558 -10.192 -8.832 1.00 55.28 268 HIS A CA 1
ATOM 2080 C C . HIS A 1 268 ? -12.407 -9.480 -9.874 1.00 55.28 268 HIS A C 1
ATOM 2082 O O . HIS A 1 268 ? -13.599 -9.757 -9.934 1.00 55.28 268 HIS A O 1
ATOM 2088 N N . LEU A 1 269 ? -11.809 -8.644 -10.731 1.00 45.34 269 LEU A N 1
ATOM 2089 C CA . LEU A 1 269 ? -12.415 -8.275 -12.025 1.00 45.34 269 LEU A CA 1
ATOM 2090 C C . LEU A 1 269 ? -11.461 -7.642 -13.063 1.00 45.34 269 LEU A C 1
ATOM 2092 O O . LEU A 1 269 ? -11.880 -7.461 -14.201 1.00 45.34 269 LEU A O 1
ATOM 2096 N N . ALA A 1 270 ? -10.182 -7.367 -12.763 1.00 43.66 270 ALA A N 1
ATOM 2097 C CA . ALA A 1 270 ? -9.269 -6.752 -13.748 1.00 43.66 270 ALA A CA 1
ATOM 2098 C C . ALA A 1 270 ? -7.969 -7.527 -14.047 1.00 43.66 270 ALA A C 1
ATOM 2100 O O . ALA A 1 270 ? -7.228 -7.141 -14.948 1.00 43.66 270 ALA A O 1
ATOM 2101 N N . ARG A 1 271 ? -7.666 -8.620 -13.332 1.00 53.53 271 ARG A N 1
ATOM 2102 C CA . ARG A 1 271 ? -6.286 -9.139 -13.234 1.00 53.53 271 ARG A CA 1
ATOM 2103 C C . ARG A 1 271 ? -5.695 -9.859 -14.463 1.00 53.53 271 ARG A C 1
ATOM 2105 O O . ARG A 1 271 ? -4.515 -10.183 -14.417 1.00 53.53 271 ARG A O 1
ATOM 2112 N N . PHE A 1 272 ? -6.441 -10.131 -15.546 1.00 49.38 272 PHE A N 1
ATOM 2113 C CA . PHE A 1 272 ? -5.973 -11.145 -16.519 1.00 49.38 272 PHE A CA 1
ATOM 2114 C C . PHE A 1 272 ? -6.134 -10.889 -18.030 1.00 49.38 272 PHE A C 1
ATOM 2116 O O . PHE A 1 272 ? -5.518 -11.617 -18.805 1.00 49.38 272 PHE A O 1
ATOM 2123 N N . SER A 1 273 ? -6.880 -9.887 -18.509 1.00 47.06 273 SER A N 1
ATOM 2124 C CA . SER A 1 273 ? -7.130 -9.759 -19.964 1.00 47.06 273 SER A CA 1
ATOM 2125 C C . SER A 1 273 ? -6.182 -8.808 -20.709 1.00 47.06 273 SER A C 1
ATOM 2127 O O . SER A 1 273 ? -5.728 -9.144 -21.799 1.00 47.06 273 SER A O 1
ATOM 2129 N N . TYR A 1 274 ? -5.828 -7.651 -20.141 1.00 45.06 274 TYR A N 1
ATOM 2130 C CA . TYR A 1 274 ? -5.038 -6.638 -20.862 1.00 45.06 274 TYR A CA 1
ATOM 2131 C C . TYR A 1 274 ? -3.543 -6.962 -20.968 1.00 45.06 274 TYR A C 1
ATOM 2133 O O . TYR A 1 274 ? -2.940 -6.660 -21.991 1.00 45.06 274 TYR A O 1
ATOM 2141 N N . PHE A 1 275 ? -2.936 -7.614 -19.968 1.00 45.25 275 PHE A N 1
ATOM 2142 C CA . PHE A 1 275 ? -1.507 -7.957 -20.023 1.00 45.25 275 PHE A CA 1
ATOM 2143 C C . PHE A 1 275 ? -1.180 -8.932 -21.152 1.00 45.25 275 PHE A C 1
ATOM 2145 O O . PHE A 1 275 ? -0.217 -8.714 -21.878 1.00 45.25 275 PHE A O 1
ATOM 2152 N N . ASN A 1 276 ? -2.030 -9.938 -21.372 1.00 40.78 276 ASN A N 1
ATOM 2153 C CA . ASN A 1 276 ? -1.892 -10.853 -22.507 1.00 40.78 276 ASN A CA 1
ATOM 2154 C C . ASN A 1 276 ? -2.089 -10.161 -23.864 1.00 40.78 276 ASN A C 1
ATOM 2156 O O . ASN A 1 276 ? -1.625 -10.687 -24.866 1.00 40.78 276 ASN A O 1
ATOM 2160 N N . LEU A 1 277 ? -2.774 -9.016 -23.907 1.00 47.34 277 LEU A N 1
ATOM 2161 C CA . LEU A 1 277 ? -3.006 -8.242 -25.130 1.00 47.34 277 LEU A CA 1
ATOM 2162 C C . LEU A 1 277 ? -1.908 -7.195 -25.390 1.00 47.34 277 LEU A C 1
ATOM 2164 O O . LEU A 1 277 ? -1.789 -6.710 -26.506 1.00 47.34 277 LEU A O 1
ATOM 2168 N N . ILE A 1 278 ? -1.140 -6.821 -24.360 1.00 44.81 278 ILE A N 1
ATOM 2169 C CA . ILE A 1 278 ? -0.019 -5.869 -24.449 1.00 44.81 278 ILE A CA 1
ATOM 2170 C C . ILE A 1 278 ? 1.330 -6.602 -24.591 1.00 44.81 278 ILE A C 1
ATOM 2172 O O . ILE A 1 278 ? 2.264 -6.056 -25.173 1.00 44.81 278 ILE A O 1
ATOM 2176 N N . MET A 1 279 ? 1.445 -7.820 -24.047 1.00 44.19 279 MET A N 1
ATOM 2177 C CA . MET A 1 279 ? 2.668 -8.637 -24.082 1.00 44.19 279 MET A CA 1
ATOM 2178 C C . MET A 1 279 ? 2.741 -9.614 -25.271 1.00 44.19 279 MET A C 1
ATOM 2180 O O . MET A 1 279 ? 3.817 -10.162 -25.506 1.00 44.19 279 MET A O 1
ATOM 2184 N N . ASN A 1 280 ? 1.636 -9.833 -25.996 1.00 37.75 280 ASN A N 1
ATOM 2185 C CA . ASN A 1 280 ? 1.586 -10.568 -27.272 1.00 37.75 280 ASN A CA 1
ATOM 2186 C C . ASN A 1 280 ? 1.288 -9.608 -28.425 1.00 37.75 280 ASN A C 1
ATOM 2188 O O . ASN A 1 280 ? 1.681 -9.935 -29.566 1.00 37.75 280 ASN A O 1
#

Radius of gyration: 27.5 Å; chains: 1; bounding box: 76×43×94 Å

Sequence (280 aa):
MLISFILGTALSALLASLMVADAHHLITLQMEISRRSQILQTEIKLREILDGIAKDTDSHPLNIMPCIHQGNQIRYANGELNPISTSSTINGPIFSSDAISSFTLKSMELLNILEVKQRGSGFEYYACSAFKNPTPSKEEEAFIGINADGPMYLSGSIKSARGKRSCFILELKQQKNMLINVQDNLAALGVRLLIPIEREYTLYLSNKLELRYLGHLGSQNIENQPLFGPIPELHFSFSMNPGHNLPLFSLNALLPKEQVFSYASAGHLARFSYFNLIMN

Secondary structure (DSSP, 8-state):
-HHHHHHHHHHHHHHHHHHHHHHHHHHHHHHHHHHHHHHHHHHHHHHHHHHHHHHHHHSSSS--PPEEEPTT--B-TTSPBPTHHHH-TTTSBPTTS-EEEEEEE-GGG-EEEEEEEEETTEEEEEEEESSSS-----SEEEEEEEETTEEEEEEEEEEEPTT-TTEEEEEEEE---SSS----GGGGGG--EEEEEEEEEEEEEBTTS-EEEEEEETTEEEEEEEEE---SEEEEEEEEETTTTEEEEEEEEEETTTEEEEEEEE--SSSSSHHHHH--

Organism: NCBI:txid2024889

Foldseek 3Di:
DVVVVVVVVVVVVVVVVVVVVVVVVVVVVVVVVVVVVVVVVQQVLVVVVVVVQLCQCQVDQAPFDKDKAAFLFQAWPQRHGACLSPVDQFQGFHGQEIKIKDFRWPQQQKWFFPAWDDDDQWIKTKTFGPDPDDDDDDQKWWWFFQFPVGTFIKIAGWDDDPPDPRIIITTIHGAIARTDDDDDPVRVRRTGMIITTPWIWMWHQGPNLFTWIFTDDRSGGPDIGGSDDNWPYKYWDWDQDPVPRWTKIKMWTQHPPRDIDIDIDTHDDNHDDVVVVVVD